Protein AF-M2VT34-F1 (afdb_monomer_lite)

Structure (mmCIF, N/CA/C/O backbone):
data_AF-M2VT34-F1
#
_entry.id   AF-M2VT34-F1
#
loop_
_atom_site.group_PDB
_atom_site.id
_atom_site.type_symbol
_atom_site.label_atom_id
_atom_site.label_alt_id
_atom_site.label_comp_id
_atom_site.label_asym_id
_atom_site.label_entity_id
_atom_site.label_seq_id
_atom_site.pdbx_PDB_ins_code
_atom_site.Cartn_x
_atom_site.Cartn_y
_atom_site.Cartn_z
_atom_site.occupancy
_atom_site.B_iso_or_equiv
_atom_site.auth_seq_id
_atom_site.auth_comp_id
_atom_site.auth_asym_id
_atom_site.auth_atom_id
_atom_site.pdbx_PDB_model_num
ATOM 1 N N . MET A 1 1 ? 5.224 14.157 -11.211 1.00 48.97 1 MET A N 1
ATOM 2 C CA . MET A 1 1 ? 5.769 14.661 -9.935 1.00 48.97 1 MET A CA 1
ATOM 3 C C . MET A 1 1 ? 5.827 13.467 -8.999 1.00 48.97 1 MET A C 1
ATOM 5 O O . MET A 1 1 ? 4.779 12.980 -8.602 1.00 48.97 1 MET A O 1
ATOM 9 N N . TRP A 1 2 ? 7.012 12.883 -8.815 1.00 60.81 2 TRP A N 1
ATOM 10 C CA . TRP A 1 2 ? 7.184 11.698 -7.965 1.00 60.81 2 TRP A CA 1
ATOM 11 C C . TRP A 1 2 ? 6.948 12.075 -6.500 1.00 60.81 2 TRP A C 1
ATOM 13 O O . TRP A 1 2 ? 7.264 13.212 -6.145 1.00 60.81 2 TRP A O 1
ATOM 23 N N . PRO A 1 3 ? 6.403 11.169 -5.667 1.00 66.88 3 PRO A N 1
ATOM 24 C CA . PRO A 1 3 ? 6.254 11.435 -4.246 1.00 66.88 3 PRO A CA 1
ATOM 25 C C . PRO A 1 3 ? 7.645 11.666 -3.665 1.00 66.88 3 PRO A C 1
ATOM 27 O O . PRO A 1 3 ? 8.524 10.804 -3.715 1.00 66.88 3 PRO A O 1
ATOM 30 N N . ASP A 1 4 ? 7.874 12.873 -3.182 1.00 82.75 4 ASP A N 1
ATOM 31 C CA . ASP A 1 4 ? 9.104 13.246 -2.519 1.00 82.75 4 ASP A CA 1
ATOM 32 C C . ASP A 1 4 ? 9.100 12.727 -1.076 1.00 82.75 4 ASP A C 1
ATOM 34 O O . ASP A 1 4 ? 8.072 12.309 -0.535 1.00 82.75 4 ASP A O 1
ATOM 38 N N . LEU A 1 5 ? 10.270 12.741 -0.436 1.00 85.12 5 LEU A N 1
ATOM 39 C CA . LEU A 1 5 ? 10.392 12.293 0.951 1.00 85.12 5 LEU A CA 1
ATOM 40 C C . LEU A 1 5 ? 9.455 13.086 1.879 1.00 85.12 5 LEU A C 1
ATOM 42 O O . LEU A 1 5 ? 8.948 12.535 2.854 1.00 85.12 5 LEU A O 1
ATOM 46 N N . THR A 1 6 ? 9.166 14.353 1.558 1.00 87.50 6 THR A N 1
ATOM 47 C CA . THR A 1 6 ? 8.244 15.168 2.357 1.00 87.50 6 THR A CA 1
ATOM 48 C C . THR A 1 6 ? 6.815 14.626 2.306 1.00 87.50 6 THR A C 1
ATOM 50 O O . THR A 1 6 ? 6.191 14.503 3.359 1.00 87.50 6 THR A O 1
ATOM 53 N N . THR A 1 7 ? 6.328 14.186 1.139 1.00 86.44 7 THR A N 1
ATOM 54 C CA . THR A 1 7 ? 5.011 13.541 1.006 1.00 86.44 7 THR A CA 1
ATOM 55 C C . THR A 1 7 ? 4.903 12.293 1.886 1.00 86.44 7 THR A C 1
ATOM 57 O O . THR A 1 7 ? 3.879 12.080 2.543 1.00 86.44 7 THR A O 1
ATOM 60 N N . LEU A 1 8 ? 5.966 11.483 1.955 1.00 88.62 8 LEU A N 1
ATOM 61 C CA . LEU A 1 8 ? 5.993 10.293 2.808 1.00 88.62 8 LEU A CA 1
ATOM 62 C C . LEU A 1 8 ? 5.932 10.662 4.298 1.00 88.62 8 LEU A C 1
ATOM 64 O O . LEU A 1 8 ? 5.122 10.105 5.038 1.00 88.62 8 LEU A O 1
ATOM 68 N N . LEU A 1 9 ? 6.732 11.641 4.730 1.00 91.81 9 LEU A N 1
ATOM 69 C CA . LEU A 1 9 ? 6.743 12.105 6.120 1.00 91.81 9 LEU A CA 1
ATOM 70 C C . LEU A 1 9 ? 5.391 12.697 6.537 1.00 91.81 9 LEU A C 1
ATOM 72 O O . LEU A 1 9 ? 4.887 12.379 7.613 1.00 91.81 9 LEU A O 1
ATOM 76 N N . ILE A 1 10 ? 4.767 13.505 5.674 1.00 92.12 10 ILE A N 1
ATOM 77 C CA . ILE A 1 10 ? 3.426 14.060 5.905 1.00 92.12 10 ILE A CA 1
ATOM 78 C C . ILE A 1 10 ? 2.398 12.932 6.035 1.00 92.12 10 ILE A C 1
ATOM 80 O O . ILE A 1 10 ? 1.582 12.945 6.958 1.00 92.12 10 ILE A O 1
ATOM 84 N N . THR A 1 11 ? 2.466 11.926 5.159 1.00 90.62 11 THR A N 1
ATOM 85 C CA . THR A 1 11 ? 1.581 10.754 5.213 1.00 90.62 11 THR A CA 1
ATOM 86 C C . THR A 1 11 ? 1.739 10.005 6.530 1.00 90.62 11 THR A C 1
ATOM 88 O O . THR A 1 11 ? 0.742 9.665 7.161 1.00 90.62 11 THR A O 1
ATOM 91 N N . TRP A 1 12 ? 2.969 9.768 6.983 1.00 93.31 12 TRP A N 1
ATOM 92 C CA . TRP A 1 12 ? 3.223 9.104 8.260 1.00 93.31 12 TRP A CA 1
ATOM 93 C C . TRP A 1 12 ? 2.696 9.900 9.445 1.00 93.31 12 TRP A C 1
ATOM 95 O O . TRP A 1 12 ? 1.993 9.341 10.286 1.00 93.31 12 TRP A O 1
ATOM 105 N N . LEU A 1 13 ? 2.974 11.204 9.497 1.00 94.31 13 LEU A N 1
ATOM 106 C CA . LEU A 1 13 ? 2.447 12.076 10.547 1.00 94.31 13 LEU A CA 1
ATOM 107 C C . LEU A 1 13 ? 0.918 12.017 10.588 1.00 94.31 13 LEU A C 1
ATOM 109 O O . LEU A 1 13 ? 0.333 11.854 11.662 1.00 94.31 13 LEU A O 1
ATOM 113 N N . PHE A 1 14 ? 0.270 12.081 9.424 1.00 93.69 14 PHE A N 1
ATOM 114 C CA . PHE A 1 14 ? -1.177 11.956 9.308 1.00 93.69 14 PHE A CA 1
ATOM 115 C C . PHE A 1 14 ? -1.680 10.569 9.738 1.00 93.69 14 PHE A C 1
ATOM 117 O O . PHE A 1 14 ? -2.646 10.470 10.496 1.00 93.69 14 PHE A O 1
ATOM 124 N N . TYR A 1 15 ? -1.017 9.491 9.320 1.00 93.94 15 TYR A N 1
ATOM 125 C CA . TYR A 1 15 ? -1.376 8.116 9.668 1.00 93.94 15 TYR A CA 1
ATOM 126 C C . TYR A 1 15 ? -1.290 7.866 11.179 1.00 93.94 15 TYR A C 1
ATOM 128 O O . TYR A 1 15 ? -2.269 7.444 11.791 1.00 93.94 15 TYR A O 1
ATOM 136 N N . PHE A 1 16 ? -0.171 8.199 11.824 1.00 94.56 16 PHE A N 1
ATOM 137 C CA . PHE A 1 16 ? -0.034 8.010 13.271 1.00 94.56 16 PHE A CA 1
ATOM 138 C C . PHE A 1 16 ? -1.013 8.885 14.060 1.00 94.56 16 PHE A C 1
ATOM 140 O O . PHE A 1 16 ? -1.656 8.404 14.998 1.00 94.56 16 PHE A O 1
ATOM 147 N N . SER A 1 17 ? -1.187 10.146 13.650 1.00 94.38 17 SER A N 1
ATOM 148 C CA . SER A 1 17 ? -2.136 11.060 14.295 1.00 94.38 17 SER A CA 1
ATOM 149 C C . SER A 1 17 ? -3.572 10.549 14.176 1.00 94.38 17 SER A C 1
ATOM 151 O O . SER A 1 17 ? -4.293 10.484 15.172 1.00 94.38 17 SER A O 1
ATOM 153 N N . SER A 1 18 ? -3.984 10.124 12.980 1.00 93.25 18 SER A N 1
ATOM 154 C CA . SER A 1 18 ? -5.329 9.596 12.737 1.00 93.25 18 SER A CA 1
ATOM 155 C C . SER A 1 18 ? -5.588 8.290 13.489 1.00 93.25 18 SER A C 1
ATOM 157 O O . SER A 1 18 ? -6.660 8.147 14.070 1.00 93.25 18 SER A O 1
ATOM 159 N N . VAL A 1 19 ? -4.616 7.377 13.597 1.00 93.25 19 VAL A N 1
ATOM 160 C CA . VAL A 1 19 ? -4.751 6.155 14.413 1.00 93.25 19 VAL A CA 1
ATOM 161 C C . VAL A 1 19 ? -5.035 6.490 15.880 1.00 93.25 19 VAL A C 1
ATOM 163 O O . VAL A 1 19 ? -5.920 5.882 16.486 1.00 93.25 19 VAL A O 1
ATOM 166 N N . VAL A 1 20 ? -4.328 7.467 16.458 1.00 92.88 20 VAL A N 1
ATOM 167 C CA . VAL A 1 20 ? -4.548 7.900 17.850 1.00 92.88 20 VAL A CA 1
ATOM 168 C C . VAL A 1 20 ? -5.905 8.585 18.011 1.00 92.88 20 VAL A C 1
ATOM 170 O O . VAL A 1 20 ? -6.639 8.280 18.954 1.00 92.88 20 VAL A O 1
ATOM 173 N N . VAL A 1 21 ? -6.257 9.494 17.099 1.00 93.94 21 VAL A N 1
ATOM 174 C CA . VAL A 1 21 ? -7.524 10.237 17.139 1.00 93.94 21 VAL A CA 1
ATOM 175 C C . VAL A 1 21 ? -8.711 9.288 16.987 1.00 93.94 21 VAL A C 1
ATOM 177 O O . VAL A 1 21 ? -9.582 9.266 17.853 1.00 93.94 21 VAL A O 1
ATOM 180 N N . VAL A 1 22 ? -8.730 8.449 15.950 1.00 91.75 22 VAL A N 1
ATOM 181 C CA . VAL A 1 22 ? -9.840 7.522 15.680 1.00 91.75 22 VAL A CA 1
ATOM 182 C C . VAL A 1 22 ? -10.009 6.532 16.832 1.00 91.75 22 VAL A C 1
ATOM 184 O O . VAL A 1 22 ? -11.130 6.326 17.286 1.00 91.75 22 VAL A O 1
ATOM 187 N N . ARG A 1 23 ? -8.918 6.000 17.402 1.00 89.06 23 ARG A N 1
ATOM 188 C CA . ARG A 1 23 ? -8.995 5.142 18.600 1.00 89.06 23 ARG A CA 1
ATOM 189 C C . ARG A 1 23 ? -9.644 5.825 19.802 1.00 89.06 23 ARG A C 1
ATOM 191 O O . ARG A 1 23 ? -10.348 5.162 20.552 1.00 89.06 23 ARG A O 1
ATOM 198 N N . LYS A 1 24 ? -9.415 7.127 19.999 1.00 90.31 24 LYS A N 1
ATOM 199 C CA . LYS A 1 24 ? -10.054 7.895 21.082 1.00 90.31 24 LYS A CA 1
ATOM 200 C C . LYS A 1 24 ? -11.524 8.210 20.791 1.00 90.31 24 LYS A C 1
ATOM 202 O O . LYS A 1 24 ? -12.317 8.308 21.726 1.00 90.31 24 LYS A O 1
ATOM 207 N N . LEU A 1 25 ? -11.879 8.397 19.519 1.00 91.81 25 LEU A N 1
ATOM 208 C CA . LEU A 1 25 ? -13.241 8.730 19.094 1.00 91.81 25 LEU A CA 1
ATOM 209 C C . LEU A 1 25 ? -14.174 7.512 19.107 1.00 91.81 25 LEU A C 1
ATOM 211 O O . LEU A 1 25 ? -15.333 7.631 19.511 1.00 91.81 25 LEU A O 1
ATOM 215 N N . ILE A 1 26 ? -13.686 6.340 18.694 1.00 89.88 26 ILE A N 1
ATOM 216 C CA . ILE A 1 26 ? -14.486 5.114 18.664 1.00 89.88 26 ILE A CA 1
ATOM 217 C C . ILE A 1 26 ? -14.619 4.535 20.076 1.00 89.88 26 ILE A C 1
ATOM 219 O O . ILE A 1 26 ? -13.703 3.916 20.607 1.00 89.88 26 ILE A O 1
ATOM 223 N N . ARG A 1 27 ? -15.800 4.712 20.680 1.00 82.31 27 ARG A N 1
ATOM 224 C CA . ARG A 1 27 ? -16.130 4.175 22.017 1.00 82.31 27 ARG A CA 1
ATOM 225 C C . ARG A 1 27 ? -16.857 2.831 21.995 1.00 82.31 27 ARG A C 1
ATOM 227 O O . ARG A 1 27 ? -16.879 2.142 23.008 1.00 82.31 27 ARG A O 1
ATOM 234 N N . LYS A 1 28 ? -17.498 2.480 20.877 1.00 86.62 28 LYS A N 1
ATOM 235 C CA . LYS A 1 28 ? -18.266 1.237 20.710 1.00 86.62 28 LYS A CA 1
ATOM 236 C C . LYS A 1 28 ? -17.938 0.594 19.359 1.00 86.62 28 LYS A C 1
ATOM 238 O O . LYS A 1 28 ? -17.756 1.332 18.392 1.00 86.62 28 LYS A O 1
ATOM 243 N N . PRO A 1 29 ? -17.870 -0.746 19.282 1.00 87.25 29 PRO A N 1
ATOM 244 C CA . PRO A 1 29 ? -17.577 -1.440 18.036 1.00 87.25 29 PRO A CA 1
ATOM 245 C C . PRO A 1 29 ? -18.752 -1.339 17.056 1.00 87.25 29 PRO A C 1
ATOM 247 O O . PRO A 1 29 ? -19.911 -1.498 17.442 1.00 87.25 29 PRO A O 1
ATOM 250 N N . TYR A 1 30 ? -18.444 -1.130 15.778 1.00 84.81 30 TYR A N 1
ATOM 251 C CA . TYR A 1 30 ? -19.416 -1.139 14.686 1.00 84.81 30 TYR A CA 1
ATOM 252 C C . TYR A 1 30 ? -19.454 -2.502 13.982 1.00 84.81 30 TYR A C 1
ATOM 254 O O . TYR A 1 30 ? -18.424 -3.153 13.775 1.00 84.81 30 TYR A O 1
ATOM 262 N N . GLN A 1 31 ? -20.645 -2.918 13.548 1.00 84.00 31 GLN A N 1
ATOM 263 C CA . GLN A 1 31 ? -20.830 -4.110 12.718 1.00 84.00 31 GLN A CA 1
ATOM 264 C C . GLN A 1 31 ? -20.608 -3.760 11.239 1.00 84.00 31 GLN A C 1
ATOM 266 O O . GLN A 1 31 ? -21.533 -3.409 10.519 1.00 84.00 31 GLN A O 1
ATOM 271 N N . LEU A 1 32 ? -19.356 -3.834 10.784 1.00 80.81 32 LEU A N 1
ATOM 272 C CA . LEU A 1 32 ? -18.945 -3.434 9.427 1.00 80.81 32 LEU A CA 1
ATOM 273 C C . LEU A 1 32 ? -18.697 -4.633 8.498 1.00 80.81 32 LEU A C 1
ATOM 275 O O . LEU A 1 32 ? -17.820 -4.581 7.642 1.00 80.81 32 LEU A O 1
ATOM 279 N N . GLN A 1 33 ? -19.432 -5.735 8.678 1.00 78.12 33 GLN A N 1
ATOM 280 C CA . GLN A 1 33 ? -19.188 -6.996 7.960 1.00 78.12 33 GLN A CA 1
ATOM 281 C C . GLN A 1 33 ? -19.219 -6.819 6.437 1.00 78.12 33 GLN A C 1
ATOM 283 O O . GLN A 1 33 ? -18.278 -7.225 5.762 1.00 78.12 33 GLN A O 1
ATOM 288 N N . LEU A 1 34 ? -20.243 -6.144 5.906 1.00 78.81 34 LEU A N 1
ATOM 289 C CA . LEU A 1 34 ? -20.349 -5.878 4.470 1.00 78.81 34 LEU A CA 1
ATOM 290 C C . LEU A 1 34 ? -19.180 -5.026 3.955 1.00 78.81 34 LEU A C 1
ATOM 292 O O . LEU A 1 34 ? -18.622 -5.326 2.906 1.00 78.81 34 LEU A O 1
ATOM 296 N N . ILE A 1 35 ? -18.773 -4.001 4.710 1.00 82.62 35 ILE A N 1
ATOM 297 C CA . ILE A 1 35 ? -17.648 -3.134 4.331 1.00 82.62 35 ILE A CA 1
ATOM 298 C C . ILE A 1 35 ? -16.346 -3.934 4.294 1.00 82.62 35 ILE A C 1
ATOM 300 O O . ILE A 1 35 ? -15.575 -3.777 3.357 1.00 82.62 35 ILE A O 1
ATOM 304 N N . VAL A 1 36 ? -16.121 -4.823 5.265 1.00 79.19 36 VAL A N 1
ATOM 305 C CA . VAL A 1 36 ? -14.948 -5.712 5.289 1.00 79.19 36 VAL A CA 1
ATOM 306 C C . VAL A 1 36 ? -14.935 -6.627 4.065 1.00 79.19 36 VAL A C 1
ATOM 308 O O . VAL A 1 36 ? -13.900 -6.762 3.419 1.00 79.19 36 VAL A O 1
ATOM 311 N N . VAL A 1 37 ? -16.074 -7.239 3.727 1.00 76.75 37 VAL A N 1
ATOM 312 C CA . VAL A 1 37 ? -16.185 -8.121 2.554 1.00 76.75 37 VAL A CA 1
ATOM 313 C C . VAL A 1 37 ? -15.907 -7.344 1.266 1.00 76.75 37 VAL A C 1
ATOM 315 O O . VAL A 1 37 ? -15.097 -7.787 0.456 1.00 76.75 37 VAL A O 1
ATOM 318 N N . LEU A 1 38 ? -16.517 -6.167 1.094 1.00 80.56 38 LEU A N 1
ATOM 319 C CA . LEU A 1 38 ? -16.302 -5.322 -0.084 1.00 80.56 38 LEU A CA 1
ATOM 320 C C . LEU A 1 38 ? -14.858 -4.820 -0.177 1.00 80.56 38 LEU A C 1
ATOM 322 O O . LEU A 1 38 ? -14.276 -4.851 -1.256 1.00 80.56 38 LEU A O 1
ATOM 326 N N . HIS A 1 39 ? -14.263 -4.398 0.939 1.00 81.88 39 HIS A N 1
ATOM 327 C CA . HIS A 1 39 ? -12.878 -3.937 0.991 1.00 81.88 39 HIS A CA 1
ATOM 328 C C . HIS A 1 39 ? -11.899 -5.045 0.589 1.00 81.88 39 HIS A C 1
ATOM 330 O O . HIS A 1 39 ? -11.066 -4.845 -0.292 1.00 81.88 39 HIS A O 1
ATOM 336 N N . ASN A 1 40 ? -12.060 -6.242 1.161 1.00 79.56 40 ASN A N 1
ATOM 337 C CA . ASN A 1 40 ? -11.232 -7.399 0.826 1.00 79.56 40 ASN A CA 1
ATOM 338 C C . ASN A 1 40 ? -11.416 -7.839 -0.633 1.00 79.56 40 ASN A C 1
ATOM 340 O O . ASN A 1 40 ? -10.443 -8.211 -1.286 1.00 79.56 40 ASN A O 1
ATOM 344 N N . LEU A 1 41 ? -12.643 -7.779 -1.161 1.00 79.81 41 LEU A N 1
ATOM 345 C CA . LEU A 1 41 ? -12.915 -8.079 -2.567 1.00 79.81 41 LEU A CA 1
ATOM 346 C C . LEU A 1 41 ? -12.236 -7.066 -3.498 1.00 79.81 41 LEU A C 1
ATOM 348 O O . LEU A 1 41 ? -11.619 -7.460 -4.486 1.00 79.81 41 LEU A O 1
ATOM 352 N N . LEU A 1 42 ? -12.317 -5.772 -3.178 1.00 85.50 42 LEU A N 1
ATOM 353 C CA . LEU A 1 42 ? -11.658 -4.713 -3.943 1.00 85.50 42 LEU A CA 1
ATOM 354 C C . LEU A 1 42 ? -10.138 -4.882 -3.939 1.00 85.50 42 LEU A C 1
ATOM 356 O O . LEU A 1 42 ? -9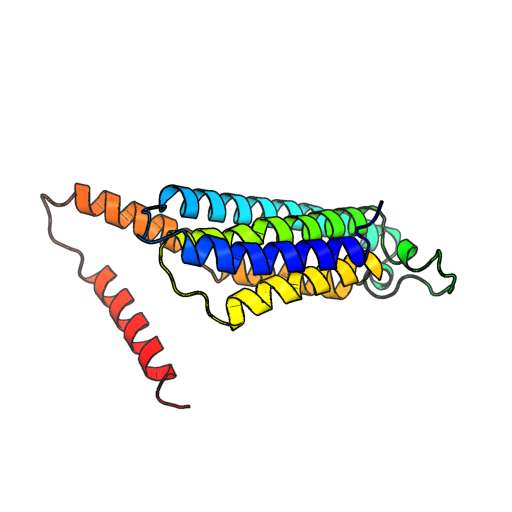.523 -4.785 -4.999 1.00 85.50 42 LEU A O 1
ATOM 360 N N . LEU A 1 43 ? -9.547 -5.191 -2.782 1.00 82.44 43 LEU A N 1
ATOM 361 C CA . LEU A 1 43 ? -8.122 -5.498 -2.673 1.00 82.44 43 LEU A CA 1
ATOM 362 C C . LEU A 1 43 ? -7.743 -6.701 -3.542 1.00 82.44 43 LEU A C 1
ATOM 364 O O . LEU A 1 43 ? -6.802 -6.605 -4.322 1.00 82.44 43 LEU A O 1
ATOM 368 N N . ALA A 1 44 ? -8.507 -7.795 -3.488 1.00 78.81 44 ALA A N 1
ATOM 369 C CA . ALA A 1 44 ? -8.235 -8.984 -4.293 1.00 78.81 44 ALA A CA 1
ATOM 370 C C . ALA A 1 44 ? -8.286 -8.697 -5.806 1.00 78.81 44 ALA A C 1
ATOM 372 O O . ALA A 1 44 ? -7.388 -9.099 -6.551 1.00 78.81 44 ALA A O 1
ATOM 373 N N . LEU A 1 45 ? -9.304 -7.963 -6.266 1.00 83.19 45 LEU A N 1
ATOM 374 C CA . LEU A 1 45 ? -9.436 -7.571 -7.672 1.00 83.19 45 LEU A CA 1
ATOM 375 C C . LEU A 1 45 ? -8.315 -6.619 -8.108 1.00 83.19 45 LEU A C 1
ATOM 377 O O . LEU A 1 45 ? -7.754 -6.789 -9.191 1.00 83.19 45 LEU A O 1
ATOM 381 N N . ALA A 1 46 ? -7.956 -5.650 -7.263 1.00 86.38 46 ALA A N 1
ATOM 382 C CA . ALA A 1 46 ? -6.857 -4.729 -7.528 1.00 86.38 46 ALA A CA 1
ATOM 383 C C . ALA A 1 46 ? -5.511 -5.467 -7.611 1.00 86.38 46 ALA A C 1
ATOM 385 O O . ALA A 1 46 ? -4.737 -5.224 -8.537 1.00 86.38 46 ALA A O 1
ATOM 386 N N . SER A 1 47 ? -5.248 -6.410 -6.701 1.00 82.50 47 SER A N 1
ATOM 387 C CA . SER A 1 47 ? -4.047 -7.251 -6.726 1.00 82.50 47 SER A CA 1
ATOM 388 C C . SER A 1 47 ? -3.967 -8.091 -8.000 1.00 82.50 47 SER A C 1
ATOM 390 O O . SER A 1 47 ? -2.917 -8.111 -8.644 1.00 82.50 47 SER A O 1
ATOM 392 N N . LEU A 1 48 ? -5.072 -8.719 -8.418 1.00 82.25 48 LEU A N 1
ATOM 393 C CA . LEU A 1 48 ? -5.128 -9.475 -9.672 1.00 82.25 48 LEU A CA 1
ATOM 394 C C . LEU A 1 48 ? -4.872 -8.576 -10.890 1.00 82.25 48 LEU A C 1
ATOM 396 O O . LEU A 1 48 ? -4.119 -8.942 -11.793 1.00 82.25 48 LEU A O 1
ATOM 400 N N . TRP A 1 49 ? -5.469 -7.385 -10.915 1.00 88.00 49 TRP A N 1
ATOM 401 C CA . TRP A 1 49 ? -5.290 -6.433 -12.007 1.00 88.00 49 TRP A CA 1
ATOM 402 C C . TRP A 1 49 ? -3.836 -5.960 -12.131 1.00 88.00 49 TRP A C 1
ATOM 404 O O . TRP A 1 49 ? -3.261 -6.020 -13.221 1.00 88.00 49 TRP A O 1
ATOM 414 N N . MET A 1 50 ? -3.211 -5.571 -11.016 1.00 86.69 50 MET A N 1
ATOM 415 C CA . MET A 1 50 ? -1.797 -5.181 -10.987 1.00 86.69 50 MET A CA 1
ATOM 416 C C . MET A 1 50 ? -0.874 -6.335 -11.389 1.00 86.69 50 MET A C 1
ATOM 418 O O . MET A 1 50 ? 0.101 -6.114 -12.104 1.00 86.69 50 MET A O 1
ATOM 422 N N . PHE A 1 51 ? -1.198 -7.571 -10.997 1.00 82.56 51 PHE A N 1
ATOM 423 C CA . PHE A 1 51 ? -0.449 -8.761 -11.399 1.00 82.56 51 PHE A CA 1
ATOM 424 C C . PHE A 1 51 ? -0.486 -8.984 -12.918 1.00 82.56 51 PHE A C 1
ATOM 426 O O . PHE A 1 51 ? 0.547 -9.173 -13.566 1.00 82.56 51 PHE A O 1
ATOM 433 N N . VAL A 1 52 ? -1.669 -8.912 -13.532 1.00 86.62 52 VAL A N 1
ATOM 434 C CA . VAL A 1 52 ? -1.798 -9.018 -14.995 1.00 86.62 52 VAL A CA 1
ATOM 435 C C . VAL A 1 52 ? -1.044 -7.880 -15.692 1.00 86.62 52 VAL A C 1
ATOM 437 O O . VAL A 1 52 ? -0.409 -8.094 -16.725 1.00 86.62 52 VAL A O 1
ATOM 440 N N . GLY A 1 53 ? -1.080 -6.678 -15.118 1.00 87.31 53 GLY A N 1
ATOM 441 C CA . GLY A 1 53 ? -0.341 -5.519 -15.605 1.00 87.31 53 GLY A CA 1
ATOM 442 C C . GLY A 1 53 ? 1.174 -5.719 -15.605 1.00 87.31 53 GLY A C 1
ATOM 443 O O . GLY A 1 53 ? 1.824 -5.577 -16.645 1.00 87.31 53 GLY A O 1
ATOM 444 N N . ILE A 1 54 ? 1.734 -6.109 -14.457 1.00 83.56 54 ILE A N 1
ATOM 445 C CA . ILE A 1 54 ? 3.179 -6.272 -14.293 1.00 83.56 54 ILE A CA 1
ATOM 446 C C . ILE A 1 54 ? 3.709 -7.473 -15.081 1.00 83.56 54 ILE A C 1
ATOM 448 O O . ILE A 1 54 ? 4.750 -7.368 -15.718 1.00 83.56 54 ILE A O 1
ATOM 452 N N . THR A 1 55 ? 2.970 -8.585 -15.144 1.00 82.38 55 THR A N 1
ATOM 453 C CA . THR A 1 55 ? 3.373 -9.763 -15.934 1.00 82.38 55 THR A CA 1
ATOM 454 C C . THR A 1 55 ? 3.421 -9.473 -17.432 1.00 82.38 55 THR A C 1
ATOM 456 O O . THR A 1 55 ? 4.333 -9.949 -18.109 1.00 82.38 55 THR A O 1
ATOM 459 N N . LYS A 1 56 ? 2.493 -8.667 -17.964 1.00 87.88 56 LYS A N 1
ATOM 460 C CA . LYS A 1 56 ? 2.558 -8.188 -19.355 1.00 87.88 56 LYS A CA 1
ATOM 461 C C . LYS A 1 56 ? 3.772 -7.289 -19.574 1.00 87.88 56 LYS A C 1
ATOM 463 O O . LYS A 1 56 ? 4.561 -7.558 -20.473 1.00 87.88 56 LYS A O 1
ATOM 468 N N . ALA A 1 57 ? 3.976 -6.303 -18.699 1.00 83.88 57 ALA A N 1
ATOM 469 C CA . ALA A 1 57 ? 5.128 -5.406 -18.784 1.00 83.88 57 ALA A CA 1
ATOM 470 C C . ALA A 1 57 ? 6.469 -6.167 -18.719 1.00 83.88 57 ALA A C 1
ATOM 472 O O . ALA A 1 57 ? 7.414 -5.82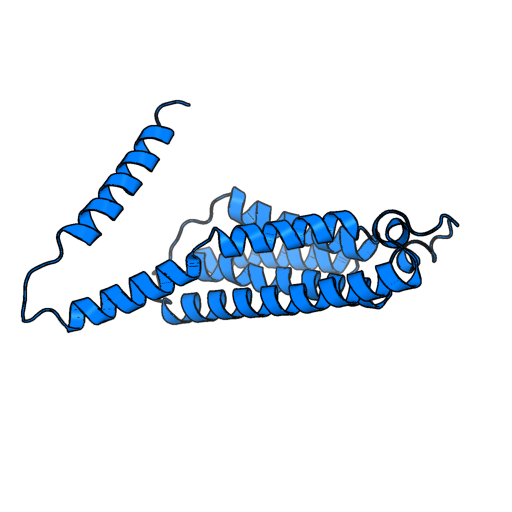6 -19.431 1.00 83.88 57 ALA A O 1
ATOM 473 N N . LEU A 1 58 ? 6.544 -7.232 -17.916 1.00 80.44 58 LEU A N 1
ATOM 474 C CA . LEU A 1 58 ? 7.709 -8.113 -17.842 1.00 80.44 58 LEU A CA 1
ATOM 475 C C . LEU A 1 58 ? 7.907 -8.946 -19.097 1.00 80.44 58 LEU A C 1
ATOM 477 O O . LEU A 1 58 ? 9.031 -9.030 -19.573 1.00 80.44 58 LEU A O 1
ATOM 481 N N . LYS A 1 59 ? 6.850 -9.561 -19.637 1.00 84.38 59 LYS A N 1
ATOM 482 C CA . LYS A 1 59 ? 6.942 -10.335 -20.883 1.00 84.38 59 LYS A CA 1
ATOM 483 C C . LYS A 1 59 ? 7.410 -9.461 -22.040 1.00 84.38 59 LYS A C 1
ATOM 485 O O . LYS A 1 59 ? 8.275 -9.884 -22.804 1.00 84.38 59 LYS A O 1
ATOM 490 N N . ASP A 1 60 ? 6.895 -8.240 -22.123 1.00 83.56 60 ASP A N 1
ATOM 491 C CA . ASP A 1 60 ? 7.291 -7.278 -23.148 1.00 83.56 60 ASP A CA 1
ATOM 492 C C . ASP A 1 60 ? 8.759 -6.865 -22.988 1.00 83.56 60 ASP A C 1
ATOM 494 O O . ASP A 1 60 ? 9.494 -6.815 -23.972 1.00 83.56 60 ASP A O 1
ATOM 498 N N . THR A 1 61 ? 9.205 -6.624 -21.752 1.00 77.75 61 THR A N 1
ATOM 499 C CA . THR A 1 61 ? 10.601 -6.257 -21.451 1.00 77.75 61 THR A CA 1
ATOM 500 C C . THR A 1 61 ? 11.554 -7.430 -21.691 1.00 77.75 61 THR A C 1
ATOM 502 O O . THR A 1 61 ? 12.587 -7.264 -22.329 1.00 77.75 61 THR A O 1
ATOM 505 N N . TRP A 1 62 ? 11.183 -8.644 -21.273 1.00 80.12 62 TRP A N 1
ATOM 506 C CA . TRP A 1 62 ? 11.948 -9.866 -21.533 1.00 80.12 62 TRP A CA 1
ATOM 507 C C . TRP A 1 62 ? 12.112 -10.103 -23.034 1.00 80.12 62 TRP A C 1
ATOM 509 O O . TRP A 1 62 ? 13.201 -10.438 -23.490 1.00 80.12 62 TRP A O 1
ATOM 519 N N . SER A 1 63 ? 11.034 -9.947 -23.805 1.00 83.31 63 SER A N 1
ATOM 520 C CA . SER A 1 63 ? 11.043 -10.232 -25.243 1.00 83.31 63 SER A CA 1
ATOM 521 C C . SER A 1 63 ? 11.889 -9.234 -26.034 1.00 83.31 63 SER A C 1
ATOM 523 O O . SER A 1 63 ? 12.445 -9.604 -27.063 1.00 83.31 63 SER A O 1
ATOM 525 N N . LYS A 1 64 ? 11.984 -7.982 -25.567 1.00 77.12 64 LYS A N 1
ATOM 526 C CA . LYS A 1 64 ? 12.746 -6.915 -26.233 1.00 77.12 64 LYS A CA 1
ATOM 527 C C . LYS A 1 64 ? 14.211 -6.878 -25.805 1.00 77.12 64 LYS A C 1
ATOM 529 O O . LYS A 1 64 ? 15.088 -6.857 -26.660 1.00 77.12 64 LYS A O 1
ATOM 534 N N . ASP A 1 65 ? 14.460 -6.920 -24.498 1.00 71.44 65 ASP A N 1
ATOM 535 C CA . ASP A 1 65 ? 15.766 -6.595 -23.908 1.00 71.44 65 ASP A CA 1
ATOM 536 C C . ASP A 1 65 ? 16.406 -7.791 -23.172 1.00 71.44 65 ASP A C 1
ATOM 538 O O . ASP A 1 65 ? 17.522 -7.710 -22.653 1.00 71.44 65 ASP A O 1
ATOM 542 N N . GLY A 1 66 ? 15.715 -8.936 -23.136 1.00 72.62 66 GLY A N 1
ATOM 543 C CA . GLY A 1 66 ? 16.152 -10.143 -22.444 1.00 72.62 66 GLY A CA 1
ATOM 544 C C . GLY A 1 66 ? 15.962 -10.083 -20.925 1.00 72.62 66 GLY A C 1
ATOM 545 O O . GLY A 1 66 ? 15.659 -9.053 -20.326 1.00 72.62 66 GLY A O 1
ATOM 546 N N . TRP A 1 67 ? 16.170 -11.220 -20.260 1.00 69.44 67 TRP A N 1
ATOM 547 C CA . TRP A 1 67 ? 15.964 -11.348 -18.811 1.00 69.44 67 TRP A CA 1
ATOM 548 C C . TRP A 1 67 ? 16.884 -10.441 -17.978 1.00 69.44 67 TRP A C 1
ATOM 550 O O . TRP A 1 67 ? 16.503 -10.017 -16.892 1.00 69.44 67 TRP A O 1
ATOM 560 N N . LYS A 1 68 ? 18.079 -10.098 -18.481 1.00 65.88 68 LYS A N 1
ATOM 561 C CA . LYS A 1 68 ? 19.036 -9.233 -17.769 1.00 65.88 68 LYS A CA 1
ATOM 562 C C . LYS A 1 68 ? 18.482 -7.830 -17.528 1.00 65.88 68 LYS A C 1
ATOM 564 O O . LYS A 1 68 ? 18.744 -7.272 -16.470 1.00 65.88 68 LYS A O 1
ATOM 569 N N . ALA A 1 69 ? 17.645 -7.317 -18.429 1.00 64.31 69 ALA A N 1
ATOM 570 C CA . ALA A 1 69 ? 16.995 -6.017 -18.281 1.00 64.31 69 ALA A CA 1
ATOM 571 C C . ALA A 1 69 ? 15.984 -5.959 -17.116 1.00 64.31 69 ALA A C 1
ATOM 573 O O . ALA A 1 69 ? 15.574 -4.877 -16.711 1.00 64.31 69 ALA A O 1
ATOM 574 N N . ILE A 1 70 ? 15.596 -7.112 -16.556 1.00 63.00 70 ILE A N 1
ATOM 575 C CA . ILE A 1 70 ? 14.693 -7.210 -15.399 1.00 63.00 70 ILE A CA 1
ATOM 576 C C . ILE A 1 70 ? 15.462 -7.044 -14.077 1.00 63.00 70 ILE A C 1
ATOM 578 O O . ILE A 1 70 ? 14.917 -6.488 -13.124 1.00 63.00 70 ILE A O 1
ATOM 582 N N . TYR A 1 71 ? 16.718 -7.510 -14.027 1.00 60.94 71 TYR A N 1
ATOM 583 C CA . TYR A 1 71 ? 17.555 -7.540 -12.818 1.00 60.94 71 TYR A CA 1
ATOM 584 C C . TYR A 1 71 ? 18.620 -6.439 -12.781 1.00 60.94 71 TYR A C 1
ATOM 586 O O . TYR A 1 71 ? 18.968 -5.960 -11.706 1.00 60.94 71 TYR A O 1
ATOM 594 N N . CYS A 1 72 ? 19.187 -6.093 -13.939 1.00 57.56 72 CYS A N 1
ATOM 595 C CA . CYS A 1 72 ? 20.320 -5.185 -14.071 1.00 57.56 72 CYS A CA 1
ATOM 596 C C . CYS A 1 72 ? 20.233 -4.430 -15.413 1.00 57.56 72 CYS A C 1
ATOM 598 O O . CYS A 1 72 ? 20.755 -4.889 -16.433 1.00 57.56 72 CYS A O 1
ATOM 600 N N . PRO A 1 73 ? 19.534 -3.292 -15.451 1.00 51.00 73 PRO A N 1
ATOM 601 C CA . PRO A 1 73 ? 19.579 -2.366 -16.581 1.00 51.00 73 PRO A CA 1
ATOM 602 C C . PRO A 1 73 ? 20.986 -1.738 -16.679 1.00 51.00 73 PRO A C 1
ATOM 604 O O . PRO A 1 73 ? 21.672 -1.533 -15.678 1.00 51.00 73 PRO A O 1
ATOM 607 N N . TYR A 1 74 ? 21.447 -1.480 -17.899 1.00 44.81 74 TYR A N 1
ATOM 608 C CA . TYR A 1 74 ? 22.845 -1.158 -18.208 1.00 44.81 74 TYR A CA 1
ATOM 609 C C . TYR A 1 74 ? 23.388 0.069 -17.443 1.00 44.81 74 TYR A C 1
ATOM 611 O O . TYR A 1 74 ? 22.749 1.117 -17.364 1.00 44.81 74 TYR A O 1
ATOM 619 N N . SER A 1 75 ? 24.605 -0.056 -16.910 1.00 42.53 75 SER A N 1
ATOM 620 C CA . SER A 1 75 ? 25.275 0.932 -16.064 1.00 42.53 75 SER A CA 1
ATOM 621 C C . SER A 1 75 ? 25.900 2.079 -16.869 1.00 42.53 75 SER A C 1
ATOM 623 O O . SER A 1 75 ? 27.035 1.974 -17.335 1.00 42.53 75 SER A O 1
ATOM 625 N N . THR A 1 76 ? 25.218 3.217 -16.968 1.00 40.81 76 THR A N 1
ATOM 626 C CA . THR A 1 76 ? 25.887 4.516 -17.147 1.00 40.81 76 THR A CA 1
ATOM 627 C C . THR A 1 76 ? 25.366 5.467 -16.079 1.00 40.81 76 THR A C 1
ATOM 629 O O . THR A 1 76 ? 24.228 5.930 -16.114 1.00 40.81 76 THR A O 1
ATOM 632 N N . MET A 1 77 ? 26.179 5.687 -15.046 1.00 40.81 77 MET A N 1
ATOM 633 C CA . MET A 1 77 ? 25.804 6.479 -13.878 1.00 40.81 77 MET A CA 1
ATOM 634 C C . MET A 1 77 ? 25.757 7.969 -14.232 1.00 40.81 77 MET A C 1
ATOM 636 O O . MET A 1 77 ? 26.787 8.618 -14.366 1.00 40.81 77 MET A O 1
ATOM 640 N N . THR A 1 78 ? 24.550 8.511 -14.356 1.00 45.19 78 THR A N 1
ATOM 641 C CA . THR A 1 78 ? 24.246 9.931 -14.136 1.00 45.19 78 THR A CA 1
ATOM 642 C C . THR A 1 78 ? 22.990 9.981 -13.266 1.00 45.19 78 THR A C 1
ATOM 644 O O . THR A 1 78 ? 22.183 9.059 -13.304 1.00 45.19 78 THR A O 1
ATOM 647 N N . GLU A 1 79 ? 22.782 11.007 -12.441 1.00 45.69 79 GLU A N 1
ATOM 648 C CA . GLU A 1 79 ? 21.608 11.047 -11.542 1.00 45.69 79 GLU A CA 1
ATOM 649 C C . GLU A 1 79 ? 20.255 10.987 -12.281 1.00 45.69 79 GLU A C 1
ATOM 651 O O . GLU A 1 79 ? 19.250 10.554 -11.718 1.00 45.69 79 GLU A O 1
ATOM 656 N N . ALA A 1 80 ? 20.243 11.349 -13.568 1.00 45.19 80 ALA A N 1
ATOM 657 C CA . ALA A 1 80 ? 19.098 11.208 -14.462 1.00 45.19 80 ALA A CA 1
ATOM 658 C C . ALA A 1 80 ? 18.839 9.757 -14.916 1.00 45.19 80 ALA A C 1
ATOM 660 O O . ALA A 1 80 ? 17.754 9.459 -15.411 1.00 45.19 80 ALA A O 1
ATOM 661 N N . SER A 1 81 ? 19.810 8.850 -14.759 1.00 44.44 81 SER A N 1
ATOM 662 C CA . SER A 1 81 ? 19.731 7.491 -15.279 1.00 44.44 81 SER A CA 1
ATOM 663 C C . SER A 1 81 ? 19.178 6.480 -14.292 1.00 44.44 81 SER A C 1
ATOM 665 O O . SER A 1 81 ? 18.672 5.496 -14.800 1.00 44.44 81 SER A O 1
ATOM 667 N N . LEU A 1 82 ? 19.150 6.724 -12.964 1.00 46.34 82 LEU A N 1
ATOM 668 C CA . LEU A 1 82 ? 18.530 5.831 -11.947 1.00 46.34 82 LEU A CA 1
ATOM 669 C C . LEU A 1 82 ? 17.057 5.499 -12.237 1.00 46.34 82 LEU A C 1
ATOM 671 O O . LEU A 1 82 ? 16.550 4.453 -11.847 1.00 46.34 82 LEU A O 1
ATOM 675 N N . PHE A 1 83 ? 16.385 6.378 -12.974 1.00 45.59 83 PHE A N 1
ATOM 676 C CA . PHE A 1 83 ? 15.005 6.215 -13.413 1.00 45.59 83 PHE A CA 1
ATOM 677 C C . PHE A 1 83 ? 14.873 5.442 -14.740 1.00 45.59 83 PHE A C 1
ATOM 679 O O . PHE A 1 83 ? 13.841 4.839 -15.008 1.00 45.59 83 PHE A O 1
ATOM 686 N N . SER A 1 84 ? 15.936 5.382 -15.546 1.00 44.84 84 SER A N 1
ATOM 687 C CA . SER A 1 84 ? 16.007 4.582 -16.779 1.00 44.84 84 SER A CA 1
ATOM 688 C C . SER A 1 84 ? 16.297 3.099 -16.511 1.00 44.84 84 SER A C 1
ATOM 690 O O . SER A 1 84 ? 16.483 2.326 -17.448 1.00 44.84 84 SER A O 1
ATOM 692 N N . PHE A 1 85 ? 16.328 2.693 -15.235 1.00 50.81 85 PHE A N 1
ATOM 693 C CA . PHE A 1 85 ? 16.651 1.337 -14.784 1.00 50.81 85 PHE A CA 1
ATOM 694 C C . PHE A 1 85 ? 15.530 0.326 -15.083 1.00 50.81 85 PHE A C 1
ATOM 696 O O . PHE A 1 85 ? 15.646 -0.874 -14.838 1.00 50.81 85 PHE A O 1
ATOM 703 N N . SER A 1 86 ? 14.386 0.768 -15.587 1.00 57.88 86 SER A N 1
ATOM 704 C CA . SER A 1 86 ? 13.253 -0.122 -15.810 1.00 57.88 86 SER A CA 1
ATOM 705 C C . SER A 1 86 ? 12.405 0.383 -16.957 1.00 57.88 86 SER A C 1
ATOM 707 O O . SER A 1 86 ? 12.262 1.589 -17.150 1.00 57.88 86 SER A O 1
ATOM 709 N N . SER A 1 87 ? 11.822 -0.547 -17.715 1.00 67.25 87 SER A N 1
ATOM 710 C CA . SER A 1 87 ? 10.874 -0.204 -18.774 1.00 67.25 87 SER A CA 1
ATOM 711 C C . SER A 1 87 ? 9.809 0.760 -18.222 1.00 67.25 87 SER A C 1
ATOM 713 O O . SER A 1 87 ? 9.264 0.489 -17.144 1.00 67.25 87 SER A O 1
ATOM 715 N N . PRO A 1 88 ? 9.475 1.864 -18.923 1.00 73.81 88 PRO A N 1
ATOM 716 C CA . PRO A 1 88 ? 8.486 2.845 -18.464 1.00 73.81 88 PRO A CA 1
ATOM 717 C C . PRO A 1 88 ? 7.153 2.207 -18.053 1.00 73.81 88 PRO A C 1
ATOM 719 O O . PRO A 1 88 ? 6.477 2.676 -17.134 1.00 73.81 88 PRO A O 1
ATOM 722 N N . SER A 1 89 ? 6.796 1.090 -18.691 1.00 79.19 89 SER A N 1
ATOM 723 C CA . SER A 1 89 ? 5.622 0.294 -18.344 1.00 79.19 89 SER A CA 1
ATOM 724 C C . SER A 1 89 ? 5.735 -0.336 -16.954 1.00 79.19 89 SER A C 1
ATOM 726 O O . SER A 1 89 ? 4.782 -0.263 -16.185 1.00 79.19 89 SER A O 1
ATOM 728 N N . ILE A 1 90 ? 6.889 -0.909 -16.595 1.00 78.88 90 ILE A N 1
ATOM 729 C CA . ILE A 1 90 ? 7.116 -1.514 -15.274 1.00 78.88 90 ILE A CA 1
ATOM 730 C C . ILE A 1 90 ? 7.047 -0.439 -14.189 1.00 78.88 90 ILE A C 1
ATOM 732 O O . ILE A 1 90 ? 6.327 -0.611 -13.211 1.00 78.88 90 ILE A O 1
ATOM 736 N N . ILE A 1 91 ? 7.719 0.697 -14.389 1.00 79.25 91 ILE A N 1
ATOM 737 C CA . ILE A 1 91 ? 7.715 1.809 -13.425 1.00 79.25 91 ILE A CA 1
ATOM 738 C C . ILE A 1 91 ? 6.292 2.327 -13.185 1.00 79.25 91 ILE A C 1
ATOM 740 O O . ILE A 1 91 ? 5.914 2.611 -12.050 1.00 79.25 91 ILE A O 1
ATOM 744 N N . SER A 1 92 ? 5.479 2.406 -14.240 1.00 84.31 92 SER A N 1
ATOM 745 C CA . SER A 1 92 ? 4.078 2.825 -14.125 1.00 84.31 92 SER A CA 1
ATOM 746 C C . SER A 1 92 ? 3.270 1.869 -13.240 1.00 84.31 92 SER A C 1
ATOM 748 O O . SER A 1 92 ? 2.521 2.315 -12.372 1.00 84.31 92 SER A O 1
ATOM 750 N N . TRP A 1 93 ? 3.466 0.556 -13.395 1.00 85.94 93 TRP A N 1
ATOM 751 C CA . TRP A 1 93 ? 2.836 -0.447 -12.530 1.00 85.94 93 TRP A CA 1
ATOM 752 C C . TRP A 1 93 ? 3.372 -0.422 -11.096 1.00 85.94 93 TRP A C 1
ATOM 754 O O . TRP A 1 93 ? 2.590 -0.602 -10.164 1.00 85.94 93 TRP A O 1
ATOM 764 N N . LEU A 1 94 ? 4.661 -0.135 -10.893 1.00 84.00 94 LEU A N 1
ATOM 765 C CA . LEU A 1 94 ? 5.233 0.068 -9.557 1.00 84.00 94 LEU A CA 1
ATOM 766 C C . LEU A 1 94 ? 4.640 1.283 -8.852 1.00 84.00 94 LEU A C 1
ATOM 768 O O . LEU A 1 94 ? 4.374 1.228 -7.655 1.00 84.00 94 LEU A O 1
ATOM 772 N N . TYR A 1 95 ? 4.386 2.362 -9.588 1.00 86.06 95 TYR A N 1
ATOM 773 C CA . TYR A 1 95 ? 3.712 3.528 -9.038 1.00 86.06 95 TYR A CA 1
ATOM 774 C C . TYR A 1 95 ? 2.269 3.208 -8.629 1.00 86.06 95 TYR A C 1
ATOM 776 O O . TYR A 1 95 ? 1.854 3.553 -7.526 1.00 86.06 95 TYR A O 1
ATOM 784 N N . ILE A 1 96 ? 1.522 2.485 -9.469 1.00 89.38 96 ILE A N 1
ATOM 785 C CA . ILE A 1 96 ? 0.168 2.014 -9.132 1.00 89.38 96 ILE A CA 1
ATOM 786 C C . ILE A 1 96 ? 0.197 1.115 -7.885 1.00 89.38 96 ILE A C 1
ATOM 788 O O . ILE A 1 96 ? -0.632 1.278 -6.991 1.00 89.38 96 ILE A O 1
ATOM 792 N N . PHE A 1 97 ? 1.178 0.215 -7.785 1.00 87.31 97 PHE A N 1
ATOM 793 C CA . PHE A 1 97 ? 1.377 -0.631 -6.608 1.00 87.31 97 PHE A CA 1
ATOM 794 C C . PHE A 1 97 ? 1.707 0.181 -5.349 1.00 87.31 97 PHE A C 1
ATOM 796 O O . PHE A 1 97 ? 1.175 -0.079 -4.275 1.00 87.31 97 PHE A O 1
ATOM 803 N N . HIS A 1 98 ? 2.545 1.211 -5.467 1.00 88.06 98 HIS A N 1
ATOM 804 C CA . HIS A 1 98 ? 2.815 2.127 -4.363 1.00 88.06 98 HIS A CA 1
ATOM 805 C C . HIS A 1 98 ? 1.536 2.837 -3.898 1.00 88.06 98 HIS A C 1
ATOM 807 O O . HIS A 1 98 ? 1.266 2.890 -2.700 1.00 88.06 98 HIS A O 1
ATOM 813 N N . LEU A 1 99 ? 0.698 3.306 -4.829 1.00 90.06 99 LEU A N 1
ATOM 814 C CA . LEU A 1 99 ? -0.592 3.917 -4.498 1.00 90.06 99 LEU A CA 1
ATOM 815 C C . LEU A 1 99 ? -1.546 2.940 -3.796 1.00 90.06 99 LEU A C 1
ATOM 817 O O . LEU A 1 99 ? -2.260 3.346 -2.878 1.00 90.06 99 LEU A O 1
ATOM 821 N N . SER A 1 100 ? -1.541 1.652 -4.159 1.00 89.94 100 SER A N 1
ATOM 822 C CA . SER A 1 100 ? -2.400 0.661 -3.498 1.00 89.94 100 SER A CA 1
ATOM 823 C C . SER A 1 100 ? -2.062 0.491 -2.012 1.00 89.94 100 SER A C 1
ATOM 825 O O . SER A 1 100 ? -2.959 0.228 -1.213 1.00 89.94 100 SER A O 1
ATOM 827 N N . LYS A 1 101 ? -0.807 0.719 -1.600 1.00 86.94 101 LYS A N 1
ATOM 828 C CA . LYS A 1 101 ? -0.405 0.654 -0.183 1.00 86.94 101 LYS A CA 1
ATOM 829 C C . LYS A 1 101 ? -1.014 1.752 0.680 1.00 86.94 101 LYS A C 1
ATOM 831 O O . LYS A 1 101 ? -1.261 1.522 1.860 1.00 86.94 101 LYS A O 1
ATOM 836 N N . PHE A 1 102 ? -1.348 2.905 0.101 1.00 90.38 102 PHE A N 1
ATOM 837 C CA . PHE A 1 102 ? -2.122 3.925 0.814 1.00 90.38 102 PHE A CA 1
ATOM 838 C C . PHE A 1 102 ? -3.564 3.471 1.046 1.00 90.38 102 PHE A C 1
ATOM 840 O O . PHE A 1 102 ? -4.135 3.764 2.094 1.00 90.38 102 PHE A O 1
ATOM 847 N N . TYR A 1 103 ? -4.148 2.728 0.100 1.00 91.50 103 TYR A N 1
ATOM 848 C CA . TYR A 1 103 ? -5.491 2.169 0.254 1.00 91.50 103 TYR A CA 1
ATOM 849 C C . TYR A 1 103 ? -5.539 1.085 1.343 1.00 91.50 103 TYR A C 1
ATOM 851 O O . TYR A 1 103 ? -6.493 1.041 2.115 1.00 91.50 103 TYR A O 1
ATOM 859 N N . GLU A 1 104 ? -4.486 0.275 1.480 1.00 88.56 104 GLU A N 1
ATOM 860 C CA . GLU A 1 104 ? -4.354 -0.731 2.550 1.00 88.56 104 GLU A CA 1
ATOM 861 C C . GLU A 1 104 ? -4.313 -0.119 3.966 1.00 88.56 104 GLU A C 1
ATOM 863 O O . GLU A 1 104 ? -4.592 -0.809 4.941 1.00 88.56 104 GLU A O 1
ATOM 868 N N . LEU A 1 105 ? -4.061 1.189 4.125 1.00 90.44 105 LEU A N 1
ATOM 869 C CA . LEU A 1 105 ? -4.190 1.854 5.434 1.00 90.44 105 LEU A CA 1
ATOM 870 C C . LEU A 1 105 ? -5.631 1.825 5.972 1.00 90.44 105 LEU A C 1
ATOM 872 O O . LEU A 1 105 ? -5.839 1.962 7.181 1.00 90.44 105 LEU A O 1
ATOM 876 N N . LEU A 1 106 ? -6.625 1.619 5.098 1.00 90.62 106 LEU A N 1
ATOM 877 C CA . LEU A 1 106 ? -8.019 1.412 5.489 1.00 90.62 106 LEU A CA 1
ATOM 878 C C . LEU A 1 106 ? -8.210 0.169 6.362 1.00 90.62 106 LEU A C 1
ATOM 880 O O . LEU A 1 106 ? -9.081 0.208 7.231 1.00 90.62 106 LEU A O 1
ATOM 884 N N . ASP A 1 107 ? -7.369 -0.865 6.239 1.00 87.25 107 ASP A N 1
ATOM 885 C CA . ASP A 1 107 ? -7.422 -2.045 7.113 1.00 87.25 107 ASP A CA 1
ATOM 886 C C . ASP A 1 107 ? -7.262 -1.654 8.586 1.00 87.25 107 ASP A C 1
ATOM 888 O O . ASP A 1 107 ? -8.035 -2.079 9.450 1.00 87.25 107 ASP A O 1
ATOM 892 N N . THR A 1 108 ? -6.312 -0.761 8.875 1.00 90.00 108 THR A N 1
ATOM 893 C CA . THR A 1 108 ? -6.082 -0.226 10.222 1.00 90.00 108 THR A CA 1
ATOM 894 C C . THR A 1 108 ? -7.329 0.480 10.757 1.00 90.00 108 THR A C 1
ATOM 896 O O . THR A 1 108 ? -7.726 0.255 11.903 1.00 90.00 108 THR A O 1
ATOM 899 N N . PHE A 1 109 ? -7.999 1.294 9.937 1.00 91.31 109 PHE A N 1
ATOM 900 C CA . PHE A 1 109 ? -9.215 2.001 10.351 1.00 91.31 109 PHE A CA 1
ATOM 901 C C . PHE A 1 109 ? -10.408 1.058 10.532 1.00 91.31 109 PHE A C 1
ATOM 903 O O . PHE A 1 109 ? -11.133 1.174 11.521 1.00 91.31 109 PHE A O 1
ATOM 910 N N . ILE A 1 110 ? -10.588 0.085 9.637 1.00 86.94 110 ILE A N 1
ATOM 911 C CA . ILE A 1 110 ? -11.639 -0.933 9.734 1.00 86.94 110 ILE A CA 1
ATOM 912 C C . ILE A 1 110 ? -11.476 -1.747 11.026 1.00 86.94 110 ILE A C 1
ATOM 914 O O . ILE A 1 110 ? -12.462 -1.990 11.728 1.00 86.94 110 ILE A O 1
ATOM 918 N N . LEU A 1 111 ? -10.246 -2.126 11.390 1.00 86.31 111 LEU A N 1
ATOM 919 C CA . LEU A 1 111 ? -9.956 -2.833 12.640 1.00 86.31 111 LEU A CA 1
ATOM 920 C C . LEU A 1 111 ? -10.298 -1.992 13.877 1.00 86.31 111 LEU A C 1
ATOM 922 O O . LEU A 1 111 ? -10.979 -2.497 14.775 1.00 86.31 111 LEU A O 1
ATOM 926 N N . ILE A 1 112 ? -9.900 -0.712 13.906 1.00 89.94 112 ILE A N 1
ATOM 927 C CA . ILE A 1 112 ? -10.240 0.200 15.012 1.00 89.94 112 ILE A CA 1
ATOM 928 C C . ILE A 1 112 ? -11.761 0.342 15.140 1.00 89.94 112 ILE A C 1
ATOM 930 O O . ILE A 1 112 ? -12.301 0.198 16.235 1.00 89.94 112 ILE A O 1
ATOM 934 N N . CYS A 1 113 ? -12.471 0.566 14.032 1.00 87.62 113 CYS A N 1
ATOM 935 C CA . CYS A 1 113 ? -13.927 0.718 14.033 1.00 87.62 113 CYS A CA 1
ATOM 936 C C . CYS A 1 113 ? -14.655 -0.553 14.496 1.00 87.62 113 CYS A C 1
ATOM 938 O O . CYS A 1 113 ? -15.708 -0.475 15.127 1.00 87.62 113 CYS A O 1
ATOM 940 N N . ARG A 1 114 ? -14.089 -1.738 14.247 1.00 83.69 114 ARG A N 1
ATOM 941 C CA . ARG A 1 114 ? -14.608 -3.015 14.768 1.00 83.69 114 ARG A CA 1
ATOM 942 C C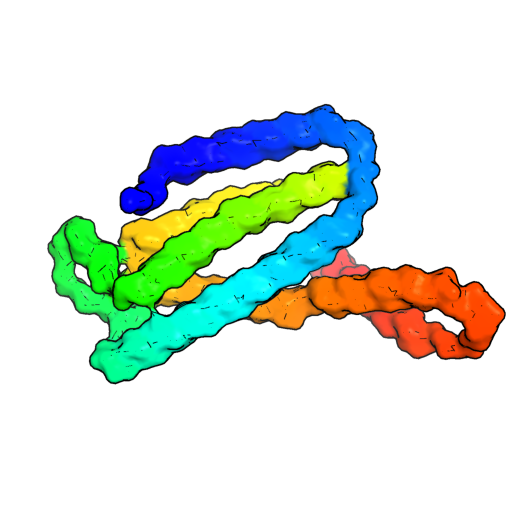 . ARG A 1 114 ? -14.254 -3.267 16.237 1.00 83.69 114 ARG A C 1
ATOM 944 O O . ARG A 1 114 ? -14.619 -4.315 16.767 1.00 83.69 114 ARG A O 1
ATOM 951 N N . GLY A 1 115 ? -13.542 -2.348 16.888 1.00 82.44 115 GLY A N 1
ATOM 952 C CA . GLY A 1 115 ? -13.077 -2.490 18.267 1.00 82.44 115 GLY A CA 1
ATOM 953 C C . GLY A 1 115 ? -11.983 -3.547 18.439 1.00 82.44 115 GLY A C 1
ATOM 954 O O . GLY A 1 115 ? -11.810 -4.071 19.536 1.00 82.44 115 GLY A O 1
ATOM 955 N N . LYS A 1 116 ? -11.264 -3.905 17.368 1.00 81.50 116 LYS A N 1
ATOM 956 C CA . LYS A 1 116 ? -10.134 -4.839 17.439 1.00 81.50 116 LYS A CA 1
ATOM 957 C C . LYS A 1 116 ? -8.876 -4.098 17.896 1.00 81.50 116 LYS A C 1
ATOM 959 O O . LYS A 1 116 ? -8.652 -2.939 17.544 1.00 81.50 116 LYS A O 1
ATOM 964 N N . GLN A 1 117 ? -8.044 -4.768 18.691 1.00 80.31 117 GLN A N 1
ATOM 965 C CA . GLN A 1 117 ? -6.764 -4.209 19.119 1.00 80.31 117 GLN A CA 1
ATOM 966 C C . GLN A 1 117 ? -5.780 -4.227 17.941 1.00 80.31 117 GLN A C 1
ATOM 968 O O . GLN A 1 117 ? -5.547 -5.283 17.359 1.00 80.31 117 GLN A O 1
ATOM 973 N N . LEU A 1 118 ? -5.200 -3.075 17.582 1.00 86.81 118 LEU A N 1
ATOM 974 C CA . LEU A 1 118 ? -4.071 -3.054 16.646 1.00 86.81 118 LEU A CA 1
ATOM 975 C C . LEU A 1 118 ? -2.807 -3.455 17.391 1.00 86.81 118 LEU A C 1
ATOM 977 O O . LEU A 1 118 ? -2.441 -2.795 18.370 1.00 86.81 118 LEU A O 1
ATOM 981 N N . THR A 1 119 ? -2.143 -4.486 16.884 1.00 87.00 119 THR A N 1
ATOM 982 C CA . THR A 1 119 ? -0.822 -4.903 17.343 1.00 87.00 119 THR A CA 1
ATOM 983 C C . THR A 1 119 ? 0.233 -3.891 16.897 1.00 87.00 119 THR A C 1
ATOM 985 O O . THR A 1 119 ? 0.054 -3.172 15.908 1.00 87.00 119 THR A O 1
ATOM 988 N N . PHE A 1 120 ? 1.354 -3.834 17.620 1.00 83.62 120 PHE A N 1
ATOM 989 C CA . PHE A 1 120 ? 2.512 -3.038 17.204 1.00 83.62 120 PHE A CA 1
ATOM 990 C C . PHE A 1 120 ? 2.977 -3.437 15.797 1.00 83.62 120 PHE A C 1
ATOM 992 O O . PHE A 1 120 ? 3.193 -2.573 14.948 1.00 83.62 120 PHE A O 1
ATOM 999 N N . LEU A 1 121 ? 3.030 -4.749 15.541 1.00 79.81 121 LEU A N 1
ATOM 1000 C CA . LEU A 1 121 ? 3.450 -5.305 14.261 1.00 79.81 121 LEU A CA 1
ATOM 1001 C C . LEU A 1 121 ? 2.580 -4.811 13.102 1.00 79.81 121 LEU A C 1
ATOM 1003 O O . LEU A 1 121 ? 3.123 -4.422 12.079 1.00 79.81 121 LEU A O 1
ATOM 1007 N N . HIS A 1 122 ? 1.254 -4.759 13.267 1.00 82.44 122 HIS A N 1
ATOM 1008 C CA . HIS A 1 122 ? 0.337 -4.273 12.228 1.00 82.44 122 HIS A CA 1
ATOM 1009 C C . HIS A 1 122 ? 0.633 -2.820 11.844 1.00 82.44 122 HIS A C 1
ATOM 1011 O O . HIS A 1 122 ? 0.813 -2.493 10.672 1.00 82.44 122 HIS A O 1
ATOM 1017 N N . VAL A 1 123 ? 0.719 -1.935 12.841 1.00 86.81 123 VAL A N 1
ATOM 1018 C CA . VAL A 1 123 ? 0.939 -0.502 12.601 1.00 86.81 123 VAL A CA 1
ATOM 1019 C C . VAL A 1 123 ? 2.317 -0.254 11.990 1.00 86.81 123 VAL A C 1
ATOM 1021 O O . VAL A 1 123 ? 2.424 0.532 11.048 1.00 86.81 123 VAL A O 1
ATOM 1024 N N . TRP A 1 124 ? 3.347 -0.937 12.498 1.00 85.94 124 TRP A N 1
ATOM 1025 C CA . TRP A 1 124 ? 4.708 -0.832 11.978 1.00 85.94 124 TRP A CA 1
ATOM 1026 C C . TRP A 1 124 ? 4.823 -1.386 10.558 1.00 85.94 124 TRP A C 1
ATOM 1028 O O . TRP A 1 124 ? 5.397 -0.717 9.708 1.00 85.94 124 TRP A O 1
ATOM 1038 N N . HIS A 1 125 ? 4.211 -2.539 10.276 1.00 84.81 125 HIS A N 1
ATOM 1039 C CA . HIS A 1 125 ? 4.172 -3.135 8.942 1.00 84.81 125 HIS A CA 1
ATOM 1040 C C . HIS A 1 125 ? 3.578 -2.165 7.915 1.00 84.81 125 HIS A C 1
ATOM 1042 O O . HIS A 1 125 ? 4.208 -1.882 6.902 1.00 84.81 125 HIS A O 1
ATOM 1048 N N . HIS A 1 126 ? 2.404 -1.583 8.190 1.00 86.81 126 HIS A N 1
ATOM 1049 C CA . HIS A 1 126 ? 1.792 -0.619 7.269 1.00 86.81 126 HIS A CA 1
ATOM 1050 C C . HIS A 1 126 ? 2.632 0.655 7.081 1.00 86.81 126 HIS A C 1
ATOM 1052 O O . HIS A 1 126 ? 2.629 1.235 5.996 1.00 86.81 126 HIS A O 1
ATOM 1058 N N . ALA A 1 127 ? 3.381 1.084 8.099 1.00 88.62 127 ALA A N 1
ATOM 1059 C CA . ALA A 1 127 ? 4.311 2.202 7.961 1.00 88.62 127 ALA A CA 1
ATOM 1060 C C . ALA A 1 127 ? 5.549 1.826 7.125 1.00 88.62 127 ALA A C 1
ATOM 1062 O O . ALA A 1 127 ? 5.952 2.601 6.254 1.00 88.62 127 ALA A O 1
ATOM 1063 N N . SER A 1 128 ? 6.129 0.641 7.346 1.00 86.44 128 SER A N 1
ATOM 1064 C CA . SER A 1 128 ? 7.343 0.189 6.663 1.00 86.44 128 SER A CA 1
ATOM 1065 C C . SER A 1 128 ? 7.105 -0.122 5.186 1.00 86.44 128 SER A C 1
ATOM 1067 O O . SER A 1 128 ? 7.917 0.285 4.359 1.00 86.44 128 SER A O 1
ATOM 1069 N N . VAL A 1 129 ? 5.978 -0.749 4.823 1.00 86.25 129 VAL A N 1
ATOM 1070 C CA . VAL A 1 129 ? 5.664 -1.063 3.412 1.00 86.25 129 VAL A CA 1
ATOM 1071 C C . VAL A 1 129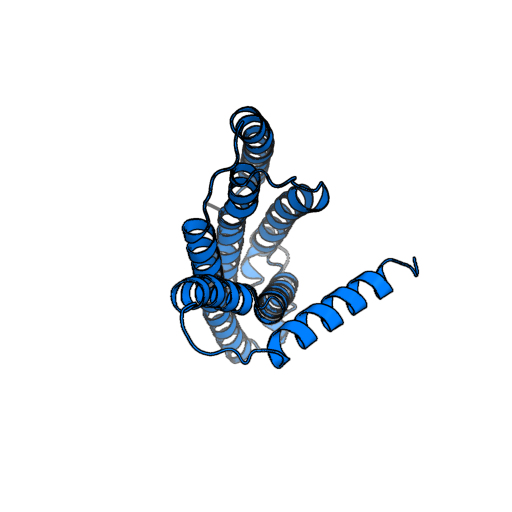 ? 5.462 0.192 2.553 1.00 86.25 129 VAL A C 1
ATOM 1073 O O . VAL A 1 129 ? 5.743 0.179 1.354 1.00 86.25 129 VAL A O 1
ATOM 1076 N N . LEU A 1 130 ? 5.024 1.313 3.141 1.00 88.69 130 LEU A N 1
ATOM 1077 C CA . LEU A 1 130 ? 4.948 2.596 2.430 1.00 88.69 130 LEU A CA 1
ATOM 1078 C C . LEU A 1 130 ? 6.338 3.150 2.097 1.00 88.69 130 LEU A C 1
ATOM 1080 O O . LEU A 1 130 ? 6.552 3.629 0.984 1.00 88.69 130 LEU A O 1
ATOM 1084 N N . LEU A 1 131 ? 7.284 3.061 3.037 1.00 86.94 131 LEU A N 1
ATOM 1085 C CA . LEU A 1 131 ? 8.674 3.466 2.807 1.00 86.94 131 LEU A CA 1
ATOM 1086 C C . LEU A 1 131 ? 9.361 2.550 1.793 1.00 86.94 131 LEU A C 1
ATOM 1088 O O . LEU A 1 131 ? 10.061 3.029 0.905 1.00 86.94 131 LEU A O 1
ATOM 1092 N N . GLU A 1 132 ? 9.145 1.244 1.912 1.00 85.75 132 GLU A N 1
ATOM 1093 C CA . GLU A 1 132 ? 9.713 0.249 1.008 1.00 85.75 132 GLU A CA 1
ATOM 1094 C C . GLU A 1 132 ? 9.239 0.466 -0.435 1.00 85.75 132 GLU A C 1
ATOM 1096 O O . GLU A 1 132 ? 10.055 0.600 -1.347 1.00 85.75 132 GLU A O 1
ATOM 1101 N N . THR A 1 133 ? 7.927 0.603 -0.650 1.00 86.56 133 THR A N 1
ATOM 1102 C CA . THR A 1 133 ? 7.381 0.853 -1.994 1.00 86.56 133 THR A CA 1
ATOM 1103 C C . THR A 1 133 ? 7.774 2.218 -2.552 1.00 86.56 133 THR A C 1
ATOM 1105 O O . THR A 1 133 ? 8.011 2.336 -3.755 1.00 86.56 133 THR A O 1
ATOM 1108 N N . TRP A 1 134 ? 7.915 3.239 -1.699 1.00 86.38 134 TRP A N 1
ATOM 1109 C CA . TRP A 1 134 ? 8.486 4.527 -2.096 1.00 86.38 134 TRP A CA 1
ATOM 1110 C C . TRP A 1 134 ? 9.930 4.369 -2.591 1.00 86.38 134 TRP A C 1
ATOM 1112 O O . TRP A 1 134 ? 10.278 4.881 -3.656 1.00 86.38 134 TRP A O 1
ATOM 1122 N N . ALA A 1 135 ? 10.756 3.609 -1.866 1.00 81.56 135 ALA A N 1
ATOM 1123 C CA . ALA A 1 135 ? 12.135 3.336 -2.252 1.00 81.56 135 ALA A CA 1
ATOM 1124 C C . ALA A 1 135 ? 12.205 2.568 -3.581 1.00 81.56 135 ALA A C 1
ATOM 1126 O O . ALA A 1 135 ? 13.018 2.905 -4.440 1.00 81.56 135 ALA A O 1
ATOM 1127 N N . TRP A 1 136 ? 11.321 1.592 -3.809 1.00 80.19 136 TRP A N 1
ATOM 1128 C CA . TRP A 1 136 ? 11.277 0.864 -5.081 1.00 80.19 136 TRP A CA 1
ATOM 1129 C C . TRP A 1 136 ? 10.989 1.762 -6.270 1.00 80.19 136 TRP A C 1
ATOM 1131 O O . TRP A 1 136 ? 11.656 1.651 -7.297 1.00 80.19 136 TRP A O 1
ATOM 1141 N N . VAL A 1 137 ? 10.027 2.669 -6.119 1.00 79.62 137 VAL A N 1
ATOM 1142 C CA . VAL A 1 137 ? 9.684 3.640 -7.156 1.00 79.62 137 VAL A CA 1
ATOM 1143 C C . VAL A 1 137 ? 10.818 4.653 -7.356 1.00 79.62 137 VAL A C 1
ATOM 1145 O O . VAL A 1 137 ? 11.132 5.006 -8.491 1.00 79.62 137 VAL A O 1
ATOM 1148 N N . ARG A 1 138 ? 11.465 5.106 -6.275 1.00 77.56 138 ARG A N 1
ATOM 1149 C CA . ARG A 1 138 ? 12.521 6.130 -6.323 1.00 77.56 138 ARG A CA 1
ATOM 1150 C C . ARG A 1 138 ? 13.842 5.624 -6.903 1.00 77.56 138 ARG A C 1
ATOM 1152 O O . ARG A 1 138 ? 14.519 6.397 -7.585 1.00 77.56 138 ARG A O 1
ATOM 1159 N N . PHE A 1 139 ? 14.203 4.378 -6.598 1.00 72.44 139 PHE A N 1
ATOM 1160 C CA . PHE A 1 139 ? 15.488 3.763 -6.948 1.00 72.44 139 PHE A CA 1
ATOM 1161 C C . PHE A 1 139 ? 15.383 2.689 -8.041 1.00 72.44 139 PHE A C 1
ATOM 1163 O O . PHE A 1 139 ? 16.394 2.086 -8.385 1.00 72.44 139 PHE A O 1
ATOM 1170 N N . GLY A 1 140 ? 14.188 2.429 -8.583 1.00 67.38 140 GLY A N 1
ATOM 1171 C CA . GLY A 1 140 ? 14.002 1.459 -9.667 1.00 67.38 140 GLY A CA 1
ATOM 1172 C C . GLY A 1 140 ? 14.245 0.005 -9.246 1.00 67.38 140 GLY A C 1
ATOM 1173 O O . GLY A 1 140 ? 14.742 -0.790 -10.040 1.00 67.38 140 GLY A O 1
ATOM 1174 N N . LEU A 1 141 ? 13.918 -0.366 -8.000 1.00 68.06 141 LEU A N 1
ATOM 1175 C CA . LEU A 1 141 ? 14.132 -1.723 -7.466 1.00 68.06 141 LEU A CA 1
ATOM 1176 C C . LEU A 1 141 ? 13.042 -2.698 -7.956 1.00 68.06 141 LEU A C 1
ATOM 1178 O O . LEU A 1 141 ? 12.185 -3.169 -7.200 1.00 68.06 141 LEU A O 1
ATOM 1182 N N . THR A 1 142 ? 13.064 -3.009 -9.251 1.00 67.38 142 THR A N 1
ATOM 1183 C CA . THR A 1 142 ? 12.091 -3.888 -9.921 1.00 67.38 142 THR A CA 1
ATOM 1184 C C . THR A 1 142 ? 12.119 -5.317 -9.422 1.00 67.38 142 THR A C 1
ATOM 1186 O O . THR A 1 142 ? 11.073 -5.918 -9.228 1.00 67.38 142 THR A O 1
ATOM 1189 N N . PHE A 1 143 ? 13.292 -5.894 -9.178 1.00 66.62 143 PHE A N 1
ATOM 1190 C CA . PHE A 1 143 ? 13.344 -7.288 -8.747 1.00 66.62 143 PHE A CA 1
ATOM 1191 C C . PHE A 1 143 ? 12.723 -7.492 -7.355 1.00 66.62 143 PHE A C 1
ATOM 1193 O O . PHE A 1 143 ? 11.918 -8.403 -7.166 1.00 66.62 143 PHE A O 1
ATOM 1200 N N . ALA A 1 144 ? 13.025 -6.601 -6.404 1.00 67.56 144 ALA A N 1
ATOM 1201 C CA . ALA A 1 144 ? 12.450 -6.644 -5.058 1.00 67.56 144 ALA A CA 1
ATOM 1202 C C . ALA A 1 144 ? 10.917 -6.520 -5.093 1.00 67.56 144 ALA A C 1
ATOM 1204 O O . ALA A 1 144 ? 10.207 -7.302 -4.463 1.00 67.56 144 ALA A O 1
ATOM 1205 N N . SER A 1 145 ? 10.406 -5.598 -5.910 1.00 67.81 145 SER A N 1
ATOM 1206 C CA . SER A 1 145 ? 8.966 -5.400 -6.086 1.00 67.81 145 SER A CA 1
ATOM 1207 C C . SER A 1 145 ? 8.260 -6.571 -6.773 1.00 67.81 145 SER A C 1
ATOM 1209 O O . SER A 1 145 ? 7.124 -6.882 -6.423 1.00 67.81 145 SER A O 1
ATOM 1211 N N . LEU A 1 146 ? 8.919 -7.269 -7.703 1.00 67.19 146 LEU A N 1
ATOM 1212 C CA . LEU A 1 146 ? 8.385 -8.487 -8.322 1.00 67.19 146 LEU A CA 1
ATOM 1213 C C . LEU A 1 146 ? 8.274 -9.640 -7.330 1.00 67.19 146 LEU A C 1
ATOM 1215 O O . LEU A 1 146 ? 7.233 -10.294 -7.271 1.00 67.19 146 LEU A O 1
ATOM 1219 N N . VAL A 1 147 ? 9.329 -9.871 -6.545 1.00 70.94 147 VAL A N 1
ATOM 1220 C CA . VAL A 1 147 ? 9.326 -10.891 -5.490 1.00 70.94 147 VAL A CA 1
ATOM 1221 C C . VAL A 1 147 ? 8.215 -10.588 -4.493 1.00 70.94 147 VAL A C 1
ATOM 1223 O O . VAL A 1 147 ? 7.432 -11.471 -4.160 1.00 70.94 147 VAL A O 1
ATOM 1226 N N . TRP A 1 148 ? 8.075 -9.329 -4.086 1.00 72.75 148 TRP A N 1
ATOM 1227 C CA . TRP A 1 148 ? 7.019 -8.933 -3.168 1.00 72.75 148 TRP A CA 1
ATOM 1228 C C . TRP A 1 148 ? 5.616 -9.054 -3.759 1.00 72.75 148 TRP A C 1
ATOM 1230 O O . TRP A 1 148 ? 4.700 -9.496 -3.075 1.00 72.75 148 TRP A O 1
ATOM 1240 N N . ASN A 1 149 ? 5.420 -8.706 -5.033 1.00 69.12 149 ASN A N 1
ATOM 1241 C CA . ASN A 1 149 ? 4.137 -8.892 -5.708 1.00 69.12 149 ASN A CA 1
ATOM 1242 C C . ASN A 1 149 ? 3.760 -10.383 -5.789 1.00 69.12 149 ASN A C 1
ATOM 1244 O O . ASN A 1 149 ? 2.617 -10.747 -5.514 1.00 69.12 149 ASN A O 1
ATOM 1248 N N . ALA A 1 150 ? 4.732 -11.250 -6.084 1.00 68.06 150 ALA A N 1
ATOM 1249 C CA . ALA A 1 150 ? 4.540 -12.696 -6.082 1.00 68.06 150 ALA A CA 1
ATOM 1250 C C . ALA A 1 150 ? 4.227 -13.235 -4.677 1.00 68.06 150 ALA A C 1
ATOM 1252 O O . ALA A 1 150 ? 3.321 -14.053 -4.526 1.00 68.06 150 ALA A O 1
ATOM 1253 N N . LEU A 1 151 ? 4.917 -12.740 -3.644 1.00 71.44 151 LEU A N 1
ATOM 1254 C CA . LEU A 1 151 ? 4.622 -13.067 -2.248 1.00 71.44 151 LEU A CA 1
ATOM 1255 C C . LEU A 1 151 ? 3.229 -12.590 -1.850 1.00 71.44 151 LEU A C 1
ATOM 1257 O O . LEU A 1 151 ? 2.481 -13.352 -1.257 1.00 71.44 151 LEU A O 1
ATOM 1261 N N . GLN A 1 152 ? 2.834 -11.374 -2.222 1.00 70.62 152 GLN A N 1
ATOM 1262 C CA . GLN A 1 152 ? 1.495 -10.850 -1.967 1.00 70.62 152 GLN A CA 1
ATOM 1263 C C . GLN A 1 15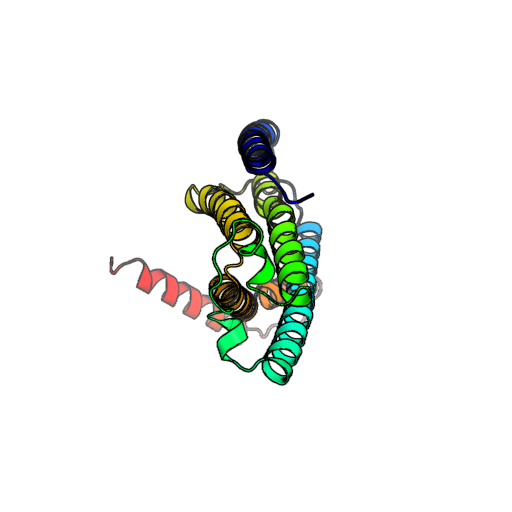2 ? 0.420 -11.740 -2.597 1.00 70.62 152 GLN A C 1
ATOM 1265 O O . GLN A 1 152 ? -0.584 -12.005 -1.948 1.00 70.62 152 GLN A O 1
ATOM 1270 N N . TYR A 1 153 ? 0.630 -12.227 -3.824 1.00 65.00 153 TYR A N 1
ATOM 1271 C CA . TYR A 1 153 ? -0.268 -13.191 -4.461 1.00 65.00 153 TYR A CA 1
ATOM 1272 C C . TYR A 1 153 ? -0.283 -14.532 -3.724 1.00 65.00 153 TYR A C 1
ATOM 1274 O O . TYR A 1 153 ? -1.356 -15.067 -3.467 1.00 65.00 153 TYR A O 1
ATOM 1282 N N . PHE A 1 154 ? 0.886 -15.056 -3.351 1.00 65.69 154 PHE A N 1
ATOM 1283 C CA . PHE A 1 154 ? 0.990 -16.276 -2.555 1.00 65.69 154 PHE A CA 1
ATOM 1284 C C . PHE A 1 154 ? 0.227 -16.134 -1.237 1.00 65.69 154 PHE A C 1
ATOM 1286 O O . PHE A 1 154 ? -0.580 -16.995 -0.910 1.00 65.69 154 PHE A O 1
ATOM 1293 N N . TYR A 1 155 ? 0.376 -15.003 -0.546 1.00 65.00 155 TYR A N 1
ATOM 1294 C CA . TYR A 1 155 ? -0.407 -14.680 0.635 1.00 65.00 155 TYR A CA 1
ATOM 1295 C C . TYR A 1 155 ? -1.885 -14.543 0.309 1.00 65.00 155 TYR A C 1
ATOM 1297 O O . TYR A 1 155 ? -2.655 -15.168 0.999 1.00 65.00 155 TYR A O 1
ATOM 1305 N N . SER A 1 156 ? -2.318 -13.835 -0.734 1.00 62.28 156 SER A N 1
ATOM 1306 C CA . SER A 1 156 ? -3.741 -13.762 -1.114 1.00 62.28 156 SER A CA 1
ATOM 1307 C C . SER A 1 156 ? -4.343 -15.107 -1.541 1.00 62.28 156 SER A C 1
ATOM 1309 O O . SER A 1 156 ? -5.558 -15.267 -1.486 1.00 62.28 156 SER A O 1
ATOM 1311 N N . TYR A 1 157 ? -3.522 -16.056 -1.993 1.00 58.94 157 TYR A N 1
ATOM 1312 C CA . TYR A 1 157 ? -3.936 -17.404 -2.375 1.00 58.94 157 TYR A CA 1
ATOM 1313 C C . TYR A 1 157 ? -3.983 -18.352 -1.165 1.00 58.94 157 TYR A C 1
ATOM 1315 O O . TYR A 1 157 ? -4.914 -19.147 -1.047 1.00 58.94 157 TYR A O 1
ATOM 1323 N N . LEU A 1 158 ? -3.012 -18.239 -0.248 1.00 54.78 158 LEU A N 1
ATOM 1324 C CA . LEU A 1 158 ? -2.982 -18.950 1.036 1.00 54.78 158 LEU A CA 1
ATOM 1325 C C . LEU A 1 158 ? -4.024 -18.406 2.021 1.00 54.78 158 LEU A C 1
ATOM 1327 O O . LEU A 1 158 ? -4.736 -19.177 2.659 1.00 54.78 158 LEU A O 1
ATOM 1331 N N . ASP A 1 159 ? -4.157 -17.082 2.100 1.00 54.44 159 ASP A N 1
ATOM 1332 C CA . ASP A 1 159 ? -5.282 -16.362 2.686 1.00 54.44 159 ASP A CA 1
ATOM 1333 C C . ASP A 1 159 ? -6.483 -16.526 1.748 1.00 54.44 159 ASP A C 1
ATOM 1335 O O . ASP A 1 159 ? -6.949 -15.614 1.072 1.00 54.44 159 ASP A O 1
ATOM 1339 N N . VAL A 1 160 ? -7.029 -17.728 1.785 1.00 51.53 160 VAL A N 1
ATOM 1340 C CA . VAL A 1 160 ? -8.426 -18.165 1.938 1.00 51.53 160 VAL A CA 1
ATOM 1341 C C . VAL A 1 160 ? -9.374 -17.133 2.638 1.00 51.53 160 VAL A C 1
ATOM 1343 O O . VAL A 1 160 ? -10.416 -17.476 3.183 1.00 51.53 160 VAL A O 1
ATOM 1346 N N . ARG A 1 161 ? -9.132 -15.814 2.562 1.00 52.03 161 ARG A N 1
ATOM 1347 C CA . ARG A 1 161 ? -10.019 -14.700 2.952 1.00 52.03 161 ARG A CA 1
ATOM 1348 C C . ARG A 1 161 ? -11.331 -14.717 2.165 1.00 52.03 161 ARG A C 1
ATOM 1350 O O . ARG A 1 161 ? -12.354 -14.280 2.691 1.00 52.03 161 ARG A O 1
ATOM 1357 N N . LEU A 1 162 ? -11.347 -15.303 0.962 1.00 46.03 162 LEU A N 1
ATOM 1358 C CA . LEU A 1 162 ? -12.577 -15.594 0.215 1.00 46.03 162 LEU A CA 1
ATOM 1359 C C . LEU A 1 162 ? -13.336 -16.816 0.761 1.00 46.03 162 LEU A C 1
ATOM 1361 O O . LEU A 1 162 ? -14.561 -16.830 0.749 1.00 46.03 162 LEU A O 1
ATOM 1365 N N . PHE A 1 163 ? -12.627 -17.810 1.290 1.00 50.28 163 PHE A N 1
ATOM 1366 C CA . PHE A 1 163 ? -13.213 -19.006 1.904 1.00 50.28 163 PHE A CA 1
ATOM 1367 C C . PHE A 1 163 ? -13.859 -18.684 3.257 1.00 50.28 163 PHE A C 1
ATOM 1369 O O . PHE A 1 163 ? -14.882 -19.269 3.586 1.00 50.28 163 PHE A O 1
ATOM 1376 N N . CYS A 1 164 ? -13.355 -17.688 3.996 1.00 48.75 164 CYS A N 1
ATOM 1377 C CA . CYS A 1 164 ? -14.062 -17.113 5.147 1.00 48.75 164 CYS A CA 1
ATOM 1378 C C . CYS A 1 164 ? -15.245 -16.224 4.731 1.00 48.75 164 CYS A C 1
ATOM 1380 O O . CYS A 1 164 ? -16.263 -16.233 5.414 1.00 48.75 164 CYS A O 1
ATOM 1382 N N . CYS A 1 165 ? -15.170 -15.486 3.615 1.00 48.81 165 CYS A N 1
ATOM 1383 C CA . CYS A 1 165 ? -16.335 -14.748 3.103 1.00 48.81 165 CYS A CA 1
ATOM 1384 C C . CYS A 1 165 ? -17.450 -15.704 2.647 1.00 48.81 165 CYS A C 1
ATOM 1386 O O . CYS A 1 165 ? -18.612 -15.461 2.962 1.00 48.81 165 CYS A O 1
ATOM 1388 N N . PHE A 1 166 ? -17.103 -16.826 2.006 1.00 50.66 166 PHE A N 1
ATOM 1389 C CA . PHE A 1 166 ? -18.039 -17.915 1.730 1.00 50.66 166 PHE A CA 1
ATOM 1390 C C . PHE A 1 166 ? -18.483 -18.615 3.015 1.00 50.66 166 PHE A C 1
ATOM 1392 O O . PHE A 1 166 ? -19.674 -18.774 3.200 1.00 50.66 166 PHE A O 1
ATOM 1399 N N . GLY A 1 167 ? -17.590 -18.946 3.948 1.00 49.94 167 GLY A N 1
ATOM 1400 C CA . GLY A 1 167 ? -17.935 -19.600 5.215 1.00 49.94 167 GLY A CA 1
ATOM 1401 C C . GLY A 1 167 ? -18.854 -18.769 6.118 1.00 49.94 167 GLY A C 1
ATOM 1402 O O . GLY A 1 167 ? -19.732 -19.323 6.772 1.00 49.94 167 GLY A O 1
ATOM 1403 N N . TYR A 1 168 ? -18.716 -17.440 6.119 1.00 49.69 168 TYR A N 1
ATOM 1404 C CA . TYR A 1 168 ? -19.539 -16.524 6.920 1.00 49.69 168 TYR A CA 1
ATOM 1405 C C . TYR A 1 168 ? -20.860 -16.149 6.224 1.00 49.69 168 TYR A C 1
ATOM 1407 O O . TYR A 1 168 ? -21.905 -16.043 6.871 1.00 49.69 168 TYR A O 1
ATOM 1415 N N . ALA A 1 169 ? -20.854 -15.992 4.895 1.00 48.81 169 ALA A N 1
ATOM 1416 C CA . ALA A 1 169 ? -22.088 -15.872 4.114 1.00 48.81 169 ALA A CA 1
ATOM 1417 C C . ALA A 1 169 ? -22.896 -17.185 4.133 1.00 48.81 169 ALA A C 1
ATOM 1419 O O . ALA A 1 169 ? -24.120 -17.158 4.198 1.00 48.81 169 ALA A O 1
ATOM 1420 N N . TYR A 1 170 ? -22.216 -18.333 4.153 1.00 47.47 170 TYR A N 1
ATOM 1421 C CA . TYR A 1 170 ? -22.815 -19.662 4.241 1.00 47.47 170 TYR A CA 1
ATOM 1422 C C . TYR A 1 170 ? -23.334 -19.965 5.652 1.00 47.47 170 TYR A C 1
ATOM 1424 O O . TYR A 1 170 ? -24.438 -20.477 5.776 1.00 47.47 170 TYR A O 1
ATOM 1432 N N . SER A 1 171 ? -22.627 -19.575 6.723 1.00 49.09 171 SER A N 1
ATOM 1433 C CA . SER A 1 171 ? -23.120 -19.749 8.101 1.00 49.09 171 SER A CA 1
ATOM 1434 C C . SER A 1 171 ? -24.336 -18.871 8.417 1.00 49.09 171 SER A C 1
ATOM 1436 O O . SER A 1 171 ? -25.259 -19.324 9.088 1.00 49.09 171 SER A O 1
ATOM 1438 N N . SER A 1 172 ? -24.390 -17.644 7.890 1.00 50.44 172 SER A N 1
ATOM 1439 C CA . SER A 1 172 ? -25.559 -16.760 8.024 1.00 50.44 172 SER A CA 1
ATOM 1440 C C . SER A 1 172 ? -26.736 -17.167 7.127 1.00 50.44 172 SER A C 1
ATOM 1442 O O . SER A 1 172 ? -27.888 -16.965 7.513 1.00 50.44 172 SER A O 1
ATOM 1444 N N . ALA A 1 173 ? -26.476 -17.789 5.971 1.00 48.38 173 ALA A N 1
ATOM 1445 C CA . ALA A 1 173 ? -27.502 -18.425 5.143 1.00 48.38 173 ALA A CA 1
ATOM 1446 C C . ALA A 1 173 ? -28.045 -19.722 5.776 1.00 48.38 173 ALA A C 1
ATOM 1448 O O . ALA A 1 173 ? -29.255 -19.934 5.769 1.00 48.38 173 ALA A O 1
ATOM 1449 N N . LEU A 1 174 ? -27.184 -20.544 6.388 1.00 47.97 174 LEU A N 1
ATOM 1450 C CA . LEU A 1 174 ? -27.561 -21.774 7.097 1.00 47.97 174 LEU A CA 1
ATOM 1451 C C . LEU A 1 174 ? -28.311 -21.506 8.405 1.00 47.97 174 LEU A C 1
ATOM 1453 O O . LEU A 1 174 ? -29.287 -22.191 8.680 1.00 47.97 174 LEU A O 1
ATOM 1457 N N . ALA A 1 175 ? -27.951 -20.466 9.164 1.00 52.75 175 ALA A N 1
ATOM 1458 C CA . ALA A 1 175 ? -28.721 -20.033 10.338 1.00 52.75 175 ALA A CA 1
ATOM 1459 C C . ALA A 1 175 ? -30.158 -19.591 9.987 1.00 52.75 175 ALA A C 1
ATOM 1461 O O . ALA A 1 175 ? -31.010 -19.472 10.860 1.00 52.75 175 ALA A O 1
ATOM 1462 N N . LYS A 1 176 ? -30.431 -19.344 8.700 1.00 50.19 176 LYS A N 1
ATOM 1463 C CA . LYS A 1 176 ? -31.761 -19.042 8.158 1.00 50.19 176 LYS A CA 1
ATOM 1464 C C . LYS A 1 176 ? -32.477 -20.279 7.593 1.00 50.19 176 LYS A C 1
ATOM 1466 O O . LYS A 1 176 ? -33.667 -20.195 7.310 1.00 50.19 176 LYS A O 1
ATOM 1471 N N . MET A 1 177 ? -31.758 -21.393 7.424 1.00 47.81 177 MET A N 1
ATOM 1472 C CA . MET A 1 177 ? -32.272 -22.706 7.011 1.00 47.81 177 MET A CA 1
ATOM 1473 C C . MET A 1 177 ? -32.449 -23.677 8.192 1.00 47.81 177 MET A C 1
ATOM 1475 O O . MET A 1 177 ? -32.863 -24.814 7.978 1.00 47.81 177 MET A O 1
ATOM 1479 N N . ASP A 1 178 ? -32.170 -23.248 9.427 1.00 47.19 178 ASP A N 1
ATOM 1480 C CA . ASP A 1 178 ? -32.460 -24.018 10.637 1.00 47.19 178 ASP A CA 1
ATOM 1481 C C . ASP A 1 178 ? -33.971 -24.050 10.885 1.00 47.19 178 ASP A C 1
ATOM 1483 O O . ASP A 1 178 ? -34.541 -23.169 11.528 1.00 47.19 178 ASP A O 1
ATOM 1487 N N . ASN A 1 179 ? -34.633 -25.025 10.263 1.00 48.16 179 ASN A N 1
ATOM 1488 C CA . ASN A 1 179 ? -35.898 -25.561 10.756 1.00 48.16 179 ASN A CA 1
ATOM 1489 C C . ASN A 1 179 ? -36.239 -26.968 10.249 1.00 48.16 179 ASN A C 1
ATOM 1491 O O . ASN A 1 179 ? -37.311 -27.456 10.588 1.00 48.16 179 ASN A O 1
ATOM 1495 N N . ASN A 1 180 ? -35.388 -27.645 9.470 1.00 48.50 180 ASN A N 1
ATOM 1496 C CA . ASN A 1 180 ? -35.526 -29.088 9.267 1.00 48.50 180 ASN A CA 1
ATOM 1497 C C . ASN A 1 180 ? -34.227 -29.718 8.752 1.00 48.50 180 ASN A C 1
ATOM 1499 O O . ASN A 1 180 ? -33.576 -29.186 7.859 1.00 48.50 180 ASN A O 1
ATOM 1503 N N . ASP A 1 181 ? -33.938 -30.892 9.305 1.00 40.84 181 ASP A N 1
ATOM 1504 C CA . ASP A 1 181 ? -32.946 -31.888 8.893 1.00 40.84 181 ASP A CA 1
ATOM 1505 C C . ASP A 1 181 ? -31.515 -31.737 9.438 1.00 40.84 181 ASP A C 1
ATOM 1507 O O . ASP A 1 181 ? -30.605 -31.112 8.890 1.00 40.84 181 ASP A O 1
ATOM 1511 N N . ALA A 1 182 ? -31.329 -32.431 10.562 1.00 42.34 182 ALA A N 1
ATOM 1512 C CA . ALA A 1 182 ? -30.070 -32.751 11.202 1.00 42.34 182 ALA A CA 1
ATOM 1513 C C . ALA A 1 182 ? -29.240 -33.736 10.359 1.00 42.34 182 ALA A C 1
ATOM 1515 O O . ALA A 1 182 ? -29.580 -34.913 10.269 1.00 42.34 182 ALA A O 1
ATOM 1516 N N . ASN A 1 183 ? -28.114 -33.277 9.799 1.00 47.44 183 ASN A N 1
ATOM 1517 C CA . ASN A 1 183 ? -26.916 -34.103 9.595 1.00 47.44 183 ASN A CA 1
ATOM 1518 C C . ASN A 1 183 ? -25.707 -33.250 9.167 1.00 47.44 183 ASN A C 1
ATOM 1520 O O . ASN A 1 183 ? -25.394 -33.133 7.985 1.00 47.44 183 ASN A O 1
ATOM 1524 N N . TYR A 1 184 ? -24.976 -32.686 10.135 1.00 39.09 184 TYR A N 1
ATOM 1525 C CA . TYR A 1 184 ? -23.676 -32.050 9.869 1.00 39.09 184 TYR A CA 1
ATOM 1526 C C . TYR A 1 184 ? -22.567 -32.471 10.860 1.00 39.09 184 TYR A C 1
ATOM 1528 O O . TYR A 1 184 ? -21.981 -31.606 11.508 1.00 39.09 184 TYR A O 1
ATOM 1536 N N . PRO A 1 185 ? -22.205 -33.766 10.992 1.00 42.91 185 PRO A N 1
ATOM 1537 C CA . PRO A 1 185 ? -21.047 -34.155 11.807 1.00 42.91 185 PRO A CA 1
ATOM 1538 C C . PRO A 1 185 ? -19.691 -33.947 11.100 1.00 42.91 185 PRO A C 1
ATOM 1540 O O . PRO A 1 185 ? -18.659 -33.913 11.761 1.00 42.91 185 PRO A O 1
ATOM 1543 N N . VAL A 1 186 ? -19.655 -33.751 9.775 1.00 42.53 186 VAL A N 1
ATOM 1544 C CA . VAL A 1 186 ? -18.386 -33.711 9.010 1.00 42.53 186 VAL A CA 1
ATOM 1545 C C . VAL A 1 186 ? -17.708 -32.329 9.034 1.00 42.53 186 VAL A C 1
ATOM 1547 O O . VAL A 1 186 ? -16.486 -32.238 8.975 1.00 42.53 186 VAL A O 1
ATOM 1550 N N . CYS A 1 187 ? -18.468 -31.239 9.196 1.00 38.56 187 CYS A N 1
ATOM 1551 C CA . CYS A 1 187 ? -17.914 -29.875 9.161 1.00 38.56 187 CYS A CA 1
ATOM 1552 C C . CYS A 1 187 ? -17.390 -29.398 10.530 1.00 38.56 187 CYS A C 1
ATOM 1554 O O . CYS A 1 187 ? -16.449 -28.611 10.603 1.00 38.56 187 CYS A O 1
ATOM 1556 N N . MET A 1 188 ? -17.957 -29.910 11.629 1.00 46.28 188 MET A N 1
ATOM 1557 C CA . MET A 1 188 ? -17.488 -29.601 12.986 1.00 46.28 188 MET A CA 1
ATOM 1558 C C . MET A 1 188 ? -16.158 -30.306 13.299 1.00 46.28 188 MET A C 1
ATOM 1560 O O . MET A 1 188 ? -15.310 -29.741 13.985 1.00 46.28 188 MET A O 1
ATOM 1564 N N . PHE A 1 189 ? -15.940 -31.498 12.732 1.00 41.66 189 PHE A N 1
ATOM 1565 C CA . PHE A 1 189 ? -14.717 -32.283 12.928 1.00 41.66 189 PHE A CA 1
ATOM 1566 C C . PHE A 1 189 ? -13.476 -31.603 12.322 1.00 41.66 189 PHE A C 1
ATOM 1568 O O . PHE A 1 189 ? -12.429 -31.552 12.961 1.00 41.66 189 PHE A O 1
ATOM 1575 N N . LEU A 1 190 ? -13.611 -30.981 11.143 1.00 39.06 190 LEU A N 1
ATOM 1576 C CA . LEU A 1 190 ? -12.504 -30.277 10.476 1.00 39.06 190 LEU A CA 1
ATOM 1577 C C . LEU A 1 190 ? -12.130 -28.948 11.156 1.00 39.06 190 LEU A C 1
ATOM 1579 O O . LEU A 1 190 ? -10.971 -28.542 11.132 1.00 39.06 190 LEU A O 1
ATOM 1583 N N . LEU A 1 191 ? -13.090 -28.284 11.807 1.00 46.31 191 LEU A N 1
ATOM 1584 C CA . LEU A 1 191 ? -12.834 -27.065 12.582 1.00 46.31 191 LEU A CA 1
ATOM 1585 C C . LEU A 1 191 ? -12.155 -27.362 13.928 1.00 46.31 191 LEU A C 1
ATOM 1587 O O . LEU A 1 191 ? -11.341 -26.561 14.390 1.00 46.31 191 LEU A O 1
ATOM 1591 N N . ILE A 1 192 ? -12.447 -28.510 14.545 1.00 46.22 192 ILE A N 1
ATOM 1592 C CA . ILE A 1 192 ? -11.838 -28.915 15.820 1.00 46.22 192 ILE A CA 1
ATOM 1593 C C . ILE A 1 192 ? -10.400 -29.418 15.615 1.00 46.22 192 ILE A C 1
ATOM 1595 O O . ILE A 1 192 ? -9.522 -29.006 16.372 1.00 46.22 192 ILE A O 1
ATOM 1599 N N . GLU A 1 193 ? -10.112 -30.204 14.568 1.00 45.34 193 GLU A N 1
ATOM 1600 C CA . GLU A 1 193 ? -8.729 -30.632 14.285 1.00 45.34 193 GLU A CA 1
ATOM 1601 C C . GLU A 1 193 ? -7.804 -29.458 13.933 1.00 45.34 193 GLU A C 1
ATOM 1603 O O . GLU A 1 193 ? -6.667 -29.402 14.404 1.00 45.34 193 GLU A O 1
ATOM 1608 N N . TYR A 1 194 ? -8.301 -28.454 13.202 1.00 45.72 194 TYR A N 1
ATOM 1609 C CA . TYR A 1 194 ? -7.512 -27.258 12.895 1.00 45.72 194 TYR A CA 1
ATOM 1610 C C . TYR A 1 194 ? -7.237 -26.406 14.150 1.00 45.72 194 TYR A C 1
ATOM 1612 O O . TYR A 1 194 ? -6.123 -25.918 14.346 1.00 45.72 194 TYR A O 1
ATOM 1620 N N . SER A 1 195 ? -8.213 -26.303 15.058 1.00 42.59 195 SER A N 1
ATOM 1621 C CA . SER A 1 195 ? -8.057 -25.604 16.345 1.00 42.59 195 SER A CA 1
ATOM 1622 C C . SER A 1 195 ? -7.042 -26.293 17.269 1.00 42.59 195 SER A C 1
ATOM 162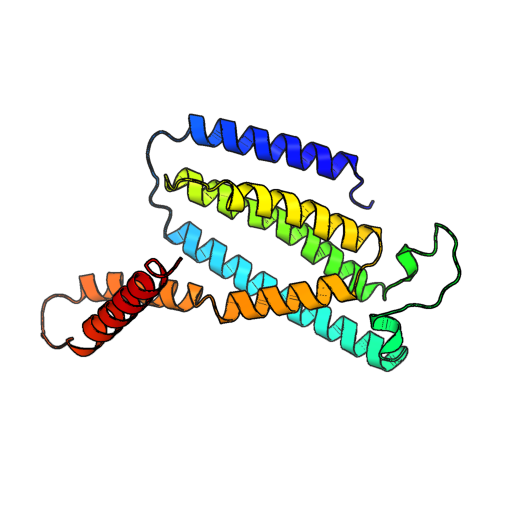4 O O . SER A 1 195 ? -6.263 -25.620 17.940 1.00 42.59 195 SER A O 1
ATOM 1626 N N . LEU A 1 196 ? -7.015 -27.632 17.278 1.00 41.72 196 LEU A N 1
ATOM 1627 C CA . LEU A 1 196 ? -6.048 -28.426 18.045 1.00 41.72 196 LEU A CA 1
ATOM 1628 C C . LEU A 1 196 ? -4.632 -28.344 17.457 1.00 41.72 196 LEU A C 1
ATOM 1630 O O . LEU A 1 196 ? -3.666 -28.293 18.216 1.00 41.72 196 LEU A O 1
ATOM 1634 N N . SER A 1 197 ? -4.499 -28.252 16.129 1.00 45.56 197 SER A N 1
ATOM 1635 C CA . SER A 1 197 ? -3.195 -28.082 15.474 1.00 45.56 197 SER A CA 1
ATOM 1636 C C . SER A 1 197 ? -2.544 -26.721 15.760 1.00 45.56 197 SER A C 1
ATOM 1638 O O . SER A 1 197 ? -1.329 -26.649 15.916 1.00 45.56 197 SER A O 1
ATOM 1640 N N . LEU A 1 198 ? -3.339 -25.658 15.926 1.00 43.75 198 LEU A N 1
ATOM 1641 C CA . LEU A 1 198 ? -2.840 -24.330 16.304 1.00 43.75 198 LEU A CA 1
ATOM 1642 C C . LEU A 1 198 ? -2.420 -24.250 17.779 1.00 43.75 198 LEU A C 1
ATOM 1644 O O . LEU A 1 198 ? -1.421 -23.607 18.084 1.00 43.75 198 LEU A O 1
ATOM 1648 N N . LEU A 1 199 ? -3.120 -24.945 18.681 1.00 42.84 199 LEU A N 1
ATOM 1649 C CA . LEU A 1 199 ? -2.745 -25.011 20.102 1.00 42.84 199 LEU A CA 1
ATOM 1650 C C . LEU A 1 199 ? -1.498 -25.875 20.350 1.00 42.84 199 LEU A C 1
ATOM 1652 O O . LEU A 1 199 ? -0.743 -25.605 21.280 1.00 42.84 199 LEU A O 1
ATOM 1656 N N . ALA A 1 200 ? -1.245 -26.886 19.512 1.00 41.56 200 ALA A N 1
ATOM 1657 C CA . ALA A 1 200 ? -0.032 -27.700 19.591 1.00 41.56 200 ALA A CA 1
ATOM 1658 C C . ALA A 1 200 ? 1.240 -26.937 19.169 1.00 41.56 200 ALA A C 1
ATOM 1660 O O . ALA A 1 200 ? 2.328 -27.294 19.604 1.00 41.56 200 ALA A O 1
ATOM 1661 N N . MET A 1 201 ? 1.116 -25.875 18.361 1.00 43.72 201 MET A N 1
ATOM 1662 C CA . MET A 1 201 ? 2.255 -25.052 17.925 1.00 43.72 201 MET A CA 1
ATOM 1663 C C . MET A 1 201 ? 2.612 -23.915 18.895 1.00 43.72 201 MET A C 1
ATOM 1665 O O . MET A 1 201 ? 3.695 -23.352 18.781 1.00 43.72 201 MET A O 1
ATOM 1669 N N . GLU A 1 202 ? 1.735 -23.575 19.843 1.00 49.28 202 GLU A N 1
ATOM 1670 C CA . GLU A 1 202 ? 1.966 -22.506 20.830 1.00 49.28 202 GLU A CA 1
ATOM 1671 C C . GLU A 1 202 ? 2.673 -23.010 22.105 1.00 49.28 202 GLU A C 1
ATOM 1673 O O . GLU A 1 202 ? 3.110 -22.210 22.924 1.00 49.28 202 GLU A O 1
ATOM 1678 N N . ASN A 1 203 ? 2.829 -24.330 22.270 1.00 39.97 203 ASN A N 1
ATOM 1679 C CA . ASN A 1 203 ? 3.368 -24.944 23.492 1.00 39.97 203 ASN A CA 1
ATOM 1680 C C . ASN A 1 203 ? 4.825 -25.442 23.381 1.00 39.97 203 ASN A C 1
ATOM 1682 O O . ASN A 1 203 ? 5.329 -26.016 24.342 1.00 39.97 203 ASN A O 1
ATOM 1686 N N . ASP A 1 204 ? 5.492 -25.225 22.240 1.00 44.81 204 ASP A N 1
ATOM 1687 C CA . ASP A 1 204 ? 6.864 -25.698 21.959 1.00 44.81 204 ASP A CA 1
ATOM 1688 C C . ASP A 1 204 ? 7.872 -24.554 21.679 1.00 44.81 204 ASP A C 1
ATOM 1690 O O . ASP A 1 204 ? 8.931 -24.771 21.084 1.00 44.81 204 ASP A O 1
ATOM 1694 N N . SER A 1 205 ? 7.585 -23.325 22.133 1.00 38.25 205 SER A N 1
ATOM 1695 C CA . SER A 1 205 ? 8.538 -22.197 22.109 1.00 38.25 205 SER A CA 1
ATOM 1696 C C . SER A 1 205 ? 8.480 -21.333 23.361 1.00 38.25 205 SER A C 1
ATOM 1698 O O . SER A 1 205 ? 7.368 -20.837 23.649 1.00 38.25 205 SER A O 1
#

Foldseek 3Di:
DACDPVNLVVLLVVLVVCLVVLLVVQPDADPCVVVVVVLLVVLVVLLVVLVVQLVVQQVVCCVPPNPCLQQADDDDDDLVCLQVSGDPSNLVSLVSVLVVLSSVSVVSSNCSNRVHDDDPCNSVVSSVVNVVSSCCSNRVVRVVVVVVSVVVVVCVVVPPVVVVVVVVVVVVVVVVVPDDDDDDPPPVVVVVVVVVVVVVVVPPD

Radius of gyration: 21.84 Å; chains: 1; bounding box: 62×49×50 Å

InterPro domains:
  IPR002076 ELO family [PF01151] (6-154)
  IPR002076 ELO family [PTHR11157] (8-148)

Sequence (205 aa):
MWPDLTTLLITWLFYFSSVVVVRKLIRKPYQLQLIVVLHNLLLALASLWMFVGITKALKDTWSKDGWKAIYCPYSTMTEASLFSFSSPSIISWLYIFHLSKFYELLDTFILICRGKQLTFLHVWHHASVLLETWAWVRFGLTFASLVWNALQYFYSYLDVRLFCCFGYAYSSALAKMDNNDANYPVCMFLLIEYSLSLLAMENDS

Organism: Galdieria sulphuraria (NCBI:txid130081)

pLDDT: mean 70.81, std 18.09, range [38.25, 94.56]

Secondary structure (DSSP, 8-state):
----HHHHHHHHHHHHHHHHHHHHH--S----HHHHHHHHHHHHHHHHHHHHHHHHHHHHHHHHH-THHHH-------TTTTTTTS-HHHHHHHHHHHHHHHHTHHHHHHHHHTTPPPPHHHHHHHHHHHHHHHHHHHHT-HHHHHHHHHHHHHHHHH--HHHHHHHHHHHHHHTTTTTS----HHHHHHHHHHHHHHHHHSS--